Protein AF-A0A9D4MV02-F1 (afdb_monomer)

Nearest PDB structures (foldseek):
  8glv-assembly1_5V  TM=2.229E-01  e=8.440E+00  Chlamydomonas reinhardtii

Radius of gyration: 37.56 Å; Cα contacts (8 Å, |Δi|>4): 106; chains: 1; bounding box: 94×69×111 Å

Organism: Dreissena polymorpha (NCBI:txid45954)

Secondary structure (DSSP, 8-state):
-TTTTTPPPHHHHHHHHHHHHHHHHHTTSSS--GGGT-PEETTEEEEEPPPP-SSHHHHTSHHHHHHHHHTTS-HHHHT-SSHHHHHHHHHHHTTS--------------PPP--PPPPP-----SHHHHHHHHHHHHGGGEEEPPHHHHHHHHHHHHHHHHHHHHH--SS-HHHHHHHHHHHHHHHHHHHHH-EEESS-THHHHHHHHHHHHHHHHHHHHHHHHHHHHHHHHHHHHHHHHHHHHHHHHHHHHHHHHHHHHHT---------

Sequence (272 aa):
MIADIGWQPLQAKRQTSKVTMMYCIINNLIDILSDNYLGPARGSSIRYIIPYCKTDYLRHSFVPSATRLSNQLPNHLMTSPSLEAFEEGKTKVTKRKHPQTKPAENNISKSSSKVKKPRASKDTNATKESERSKRAKNQRGWKLLDKGLRMHLENMIDSSMKLVKSRSQLSEKDDVQRTLSDVSRQVKAKLGQLMVPKCNYGNFKELKTSVFDLQEVLERNQLQIKELGAAIRQEERKVSSLEELRDSTENVELSVEIPKNSLQLPRLQNQE

Structure (mmCIF, N/CA/C/O backbone):
data_AF-A0A9D4MV02-F1
#
_entry.id   AF-A0A9D4MV02-F1
#
loop_
_atom_site.group_PDB
_atom_site.id
_atom_site.type_symbol
_atom_site.label_atom_id
_atom_site.label_alt_id
_atom_site.label_comp_id
_atom_site.label_asym_id
_atom_site.label_entity_id
_atom_site.label_seq_id
_atom_site.pdbx_PDB_ins_code
_atom_site.Cartn_x
_atom_site.Cartn_y
_atom_site.Cartn_z
_atom_site.occupancy
_atom_site.B_iso_or_equiv
_atom_site.auth_seq_id
_atom_site.auth_comp_id
_atom_site.auth_asym_id
_atom_site.auth_atom_id
_atom_site.pdbx_PDB_model_num
ATOM 1 N N . MET A 1 1 ? -3.591 -35.785 -6.111 1.00 70.88 1 MET A N 1
ATOM 2 C CA . MET A 1 1 ? -4.122 -35.139 -4.890 1.00 70.88 1 MET A CA 1
ATOM 3 C C . MET A 1 1 ? -4.556 -33.685 -5.092 1.00 70.88 1 MET A C 1
ATOM 5 O O . MET A 1 1 ? -5.734 -33.427 -4.924 1.00 70.88 1 MET A O 1
ATOM 9 N N . ILE A 1 2 ? -3.700 -32.715 -5.468 1.00 78.75 2 ILE A N 1
ATOM 10 C CA . ILE A 1 2 ? -4.156 -31.302 -5.622 1.00 78.75 2 ILE A CA 1
ATOM 11 C C . ILE A 1 2 ? -5.148 -31.111 -6.789 1.00 78.75 2 ILE A C 1
ATOM 13 O O . ILE A 1 2 ? -6.061 -30.297 -6.696 1.00 78.75 2 ILE A O 1
ATOM 17 N N . ALA A 1 3 ? -4.996 -31.871 -7.877 1.00 80.25 3 ALA A N 1
ATOM 18 C CA . ALA A 1 3 ? -5.925 -31.814 -9.007 1.00 80.25 3 ALA A CA 1
ATOM 19 C C . ALA A 1 3 ? -7.316 -32.379 -8.659 1.00 80.25 3 ALA A C 1
ATOM 21 O O . ALA A 1 3 ? -8.318 -31.885 -9.166 1.00 80.25 3 ALA A O 1
ATOM 22 N N . ASP A 1 4 ? -7.372 -33.359 -7.754 1.00 90.19 4 ASP A N 1
ATOM 23 C CA . ASP A 1 4 ? -8.600 -34.090 -7.412 1.00 90.19 4 ASP A CA 1
ATOM 24 C C . ASP A 1 4 ? -9.553 -33.231 -6.565 1.00 90.19 4 ASP A C 1
ATOM 26 O O . ASP A 1 4 ? -10.767 -33.361 -6.659 1.00 90.19 4 ASP A O 1
ATOM 30 N N . ILE A 1 5 ? -9.003 -32.281 -5.800 1.00 93.75 5 ILE A N 1
ATOM 31 C CA . ILE A 1 5 ? -9.765 -31.281 -5.032 1.00 93.75 5 ILE A CA 1
ATOM 32 C C . ILE A 1 5 ? -10.171 -30.056 -5.873 1.00 93.75 5 ILE A C 1
ATOM 34 O O . ILE A 1 5 ? -10.666 -29.067 -5.336 1.00 93.75 5 ILE A O 1
ATOM 38 N N . GLY A 1 6 ? -9.912 -30.069 -7.187 1.00 89.25 6 GLY A N 1
ATOM 39 C CA . GLY A 1 6 ? -10.232 -28.959 -8.093 1.00 89.25 6 GLY A CA 1
ATOM 40 C C . GLY A 1 6 ? -9.414 -27.685 -7.847 1.00 89.25 6 GLY A C 1
ATOM 41 O O . GLY A 1 6 ? -9.717 -26.628 -8.403 1.00 89.25 6 GLY A O 1
ATOM 42 N N . TRP A 1 7 ? -8.371 -27.746 -7.016 1.00 89.88 7 TRP A N 1
ATOM 43 C CA . TRP A 1 7 ? -7.543 -26.583 -6.726 1.00 89.88 7 TRP A CA 1
ATOM 44 C C . TRP A 1 7 ? -6.523 -26.356 -7.830 1.00 89.88 7 TRP A C 1
ATOM 46 O O . TRP A 1 7 ? -5.774 -27.246 -8.232 1.00 89.88 7 TRP A O 1
ATOM 56 N N . GLN A 1 8 ? -6.433 -25.106 -8.279 1.00 90.56 8 GLN A N 1
ATOM 57 C CA . GLN A 1 8 ? -5.369 -24.711 -9.189 1.00 90.56 8 GLN A CA 1
ATOM 58 C C . GLN A 1 8 ? -4.000 -24.841 -8.504 1.00 90.56 8 GLN A C 1
ATOM 60 O O . GLN A 1 8 ? -3.854 -24.434 -7.343 1.00 90.56 8 GLN A O 1
ATOM 65 N N . PRO A 1 9 ? -2.970 -25.331 -9.219 1.00 92.06 9 PRO A N 1
ATOM 66 C CA . PRO A 1 9 ? -1.624 -25.406 -8.675 1.00 92.06 9 PRO A CA 1
ATOM 67 C C . PRO A 1 9 ? -1.117 -24.006 -8.308 1.00 92.06 9 PRO A C 1
ATOM 69 O O . PRO A 1 9 ? -1.405 -23.019 -8.990 1.00 92.06 9 PRO A O 1
ATOM 72 N N . LEU A 1 10 ? -0.309 -23.916 -7.247 1.00 92.38 10 LEU A N 1
ATOM 73 C CA . LEU A 1 10 ? 0.207 -22.645 -6.719 1.00 92.38 10 LEU A CA 1
ATOM 74 C C . LEU A 1 10 ? 0.903 -21.796 -7.794 1.00 92.38 10 LEU A C 1
ATOM 76 O O . LEU A 1 10 ? 0.788 -20.571 -7.801 1.00 92.38 10 LEU A O 1
ATOM 80 N N . GLN A 1 11 ? 1.599 -22.442 -8.730 1.00 91.94 11 GLN A N 1
ATOM 81 C CA . GLN A 1 11 ? 2.250 -21.767 -9.850 1.00 91.94 11 GLN A CA 1
ATOM 82 C C . GLN A 1 11 ? 1.247 -21.062 -10.776 1.00 91.94 11 GLN A C 1
ATOM 84 O O . GLN A 1 11 ? 1.486 -19.912 -11.143 1.00 91.94 11 GLN A O 1
ATOM 89 N N . ALA A 1 12 ? 0.114 -21.696 -11.091 1.00 92.25 12 ALA A N 1
ATOM 90 C CA . ALA A 1 12 ? -0.942 -21.092 -11.905 1.00 92.25 12 ALA A CA 1
ATOM 91 C C . ALA A 1 12 ? -1.613 -19.919 -11.174 1.00 92.25 12 ALA A C 1
ATOM 93 O O . ALA A 1 12 ? -1.820 -18.859 -11.768 1.00 92.25 12 ALA A O 1
ATOM 94 N N . LYS A 1 13 ? -1.858 -20.053 -9.862 1.00 94.38 13 LYS A N 1
ATOM 95 C CA . LYS A 1 13 ? -2.363 -18.946 -9.030 1.00 94.38 13 LYS A CA 1
ATOM 96 C C . LYS A 1 13 ? -1.411 -17.745 -9.055 1.00 94.38 13 LYS A C 1
ATOM 98 O O . LYS A 1 13 ? -1.838 -16.618 -9.292 1.00 94.38 13 LYS A O 1
ATOM 103 N N . ARG A 1 14 ? -0.102 -17.984 -8.894 1.00 95.50 14 ARG A N 1
ATOM 104 C CA . ARG A 1 14 ? 0.935 -16.936 -8.966 1.00 95.50 14 ARG A CA 1
ATOM 105 C C . ARG A 1 14 ? 0.998 -16.268 -10.341 1.00 95.50 14 ARG A C 1
ATOM 107 O O . ARG A 1 14 ? 1.146 -15.053 -10.408 1.00 95.50 14 ARG A O 1
ATOM 114 N N . GLN A 1 15 ? 0.896 -17.032 -11.429 1.00 95.75 15 GLN A N 1
ATOM 115 C CA . GLN A 1 15 ? 0.860 -16.476 -12.787 1.00 95.75 15 GLN A CA 1
ATOM 116 C C . GLN A 1 15 ? -0.382 -15.607 -13.004 1.00 95.75 15 GLN A C 1
ATOM 118 O O . GLN A 1 15 ? -0.253 -14.484 -13.482 1.00 95.75 15 GLN A O 1
ATOM 123 N N . THR A 1 16 ? -1.552 -16.089 -12.578 1.00 95.69 16 THR A N 1
ATOM 124 C CA . THR A 1 16 ? -2.819 -15.348 -12.664 1.00 95.69 16 THR A CA 1
ATOM 125 C C . THR A 1 16 ? -2.732 -14.033 -11.895 1.00 95.69 16 THR A C 1
ATOM 127 O O . THR A 1 16 ? -3.021 -12.985 -12.456 1.00 95.69 16 THR A O 1
ATOM 130 N N . SER A 1 17 ? -2.237 -14.065 -10.654 1.00 96.81 17 SER A N 1
ATOM 131 C CA . SER A 1 17 ? -2.047 -12.868 -9.827 1.00 96.81 17 SER A CA 1
ATOM 132 C C . SER A 1 17 ? -1.087 -11.856 -10.466 1.00 96.81 17 SER A C 1
ATOM 134 O O . SER A 1 17 ? -1.400 -10.669 -10.506 1.00 96.81 17 SER A O 1
ATOM 136 N N . LYS A 1 18 ? 0.040 -12.306 -11.045 1.00 97.44 18 LYS A N 1
ATOM 137 C CA . LYS A 1 18 ? 0.972 -11.419 -11.768 1.00 97.44 18 LYS A CA 1
ATOM 138 C C . LYS A 1 18 ? 0.303 -10.709 -12.940 1.00 97.44 18 LYS A C 1
ATOM 140 O O . LYS A 1 18 ? 0.533 -9.525 -13.149 1.00 97.44 18 LYS A O 1
ATOM 145 N N . VAL A 1 19 ? -0.498 -11.442 -13.703 1.00 97.12 19 VAL A N 1
ATOM 146 C CA . VAL A 1 19 ? -1.187 -10.933 -14.889 1.00 97.12 19 VAL A CA 1
ATOM 147 C C . VAL A 1 19 ? -2.321 -9.978 -14.509 1.00 97.12 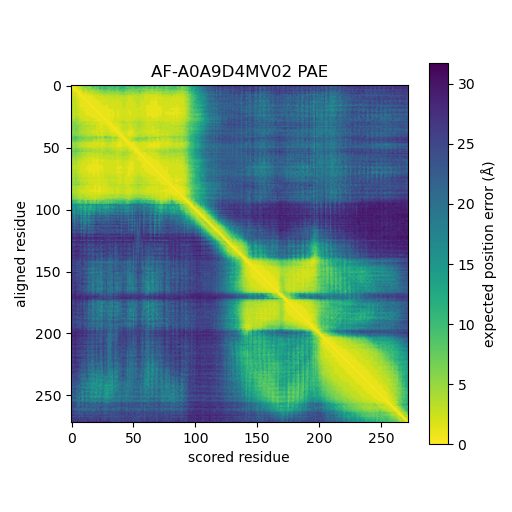19 VAL A C 1
ATOM 149 O O . VAL A 1 19 ? -2.425 -8.915 -15.109 1.00 97.12 19 VAL A O 1
ATOM 152 N N . THR A 1 20 ? -3.103 -10.295 -13.471 1.00 97.81 20 THR A N 1
ATOM 153 C CA . THR A 1 20 ? -4.100 -9.371 -12.901 1.00 97.81 20 THR A CA 1
ATOM 154 C C . THR A 1 20 ? -3.445 -8.080 -12.421 1.00 97.81 20 THR A C 1
ATOM 156 O O . THR A 1 20 ? -3.879 -6.999 -12.793 1.00 97.81 20 THR A O 1
ATOM 159 N N . MET A 1 21 ? -2.359 -8.179 -11.653 1.00 98.06 21 MET A N 1
ATOM 160 C CA . MET A 1 21 ? -1.639 -7.006 -11.154 1.00 98.06 21 MET A CA 1
ATOM 161 C C . MET A 1 21 ? -1.087 -6.150 -12.304 1.00 98.06 21 MET A C 1
ATOM 163 O O . MET A 1 21 ? -1.198 -4.931 -12.277 1.00 98.06 21 MET A O 1
ATOM 167 N N . MET A 1 22 ? -0.539 -6.785 -13.345 1.00 97.69 22 MET A N 1
ATOM 168 C CA . MET A 1 22 ? -0.070 -6.093 -14.547 1.00 97.69 22 MET A CA 1
ATOM 169 C C . MET A 1 22 ? -1.204 -5.341 -15.256 1.00 97.69 22 MET A C 1
ATOM 171 O O . MET A 1 22 ? -1.014 -4.198 -15.656 1.00 97.69 22 MET A O 1
ATOM 175 N N . TYR A 1 23 ? -2.379 -5.963 -15.386 1.00 97.88 23 TYR A N 1
ATOM 176 C CA . TYR A 1 23 ? -3.566 -5.319 -15.947 1.00 97.88 23 TYR A CA 1
ATOM 177 C C . TYR A 1 23 ? -3.984 -4.091 -15.127 1.00 97.88 23 TYR A C 1
ATOM 179 O O . TYR A 1 23 ? -4.261 -3.040 -15.702 1.00 97.88 23 TYR A O 1
ATOM 187 N N . CYS A 1 24 ? -3.969 -4.194 -13.795 1.00 97.81 24 CYS A N 1
ATOM 188 C CA . CYS A 1 24 ? -4.281 -3.069 -12.919 1.00 97.81 24 CYS A CA 1
ATOM 189 C C . CYS A 1 24 ? -3.287 -1.909 -13.072 1.00 97.81 24 CYS A C 1
ATOM 191 O O . CYS A 1 24 ? -3.718 -0.763 -13.121 1.00 97.81 24 CYS A O 1
ATOM 193 N N . ILE A 1 25 ? -1.985 -2.197 -13.191 1.00 96.94 25 ILE A N 1
ATOM 194 C CA . ILE A 1 25 ? -0.947 -1.176 -13.418 1.00 96.94 25 ILE A CA 1
ATOM 195 C C . ILE A 1 25 ? -1.163 -0.470 -14.763 1.00 96.94 25 ILE A C 1
ATOM 197 O O . ILE A 1 25 ? -1.121 0.749 -14.828 1.00 96.94 25 ILE A O 1
ATOM 201 N N . ILE A 1 26 ? -1.422 -1.224 -15.835 1.00 96.50 26 ILE A N 1
ATOM 202 C CA . ILE A 1 26 ? -1.612 -0.666 -17.186 1.00 96.50 26 ILE A CA 1
ATOM 203 C C . ILE A 1 26 ? -2.839 0.251 -17.261 1.00 96.50 26 ILE A C 1
ATOM 205 O O . ILE A 1 26 ? -2.809 1.263 -17.954 1.00 96.50 26 ILE A O 1
ATOM 209 N N . ASN A 1 27 ? -3.915 -0.103 -16.555 1.00 96.38 27 ASN A N 1
ATOM 210 C CA . ASN A 1 27 ? -5.168 0.653 -16.555 1.00 96.38 27 ASN A CA 1
ATOM 211 C C . ASN A 1 27 ? -5.258 1.675 -15.408 1.00 96.38 27 ASN A C 1
ATOM 213 O O . ASN A 1 27 ? -6.350 2.157 -15.121 1.00 96.38 27 ASN A O 1
ATOM 217 N N . ASN A 1 28 ? -4.142 1.991 -14.735 1.00 96.06 28 ASN A N 1
ATOM 218 C CA . ASN A 1 28 ? -4.083 2.934 -13.610 1.00 96.06 28 ASN A CA 1
ATOM 219 C C . ASN A 1 28 ? -5.105 2.641 -12.489 1.00 96.06 28 ASN A C 1
ATOM 221 O O . ASN A 1 28 ? -5.607 3.549 -11.833 1.00 96.06 28 ASN A O 1
ATOM 225 N N . LEU A 1 29 ? -5.420 1.361 -12.256 1.00 95.75 29 LEU A N 1
ATOM 226 C CA . LEU A 1 29 ? -6.288 0.918 -11.153 1.00 95.75 29 LEU A CA 1
ATOM 227 C C . LEU A 1 29 ? -5.531 0.825 -9.818 1.00 95.75 29 LEU A C 1
ATOM 229 O O . LEU A 1 29 ? -6.133 0.596 -8.772 1.00 95.75 29 LEU A O 1
ATOM 233 N N . ILE A 1 30 ? -4.204 0.939 -9.864 1.00 95.81 30 ILE A N 1
ATOM 234 C CA . ILE A 1 30 ? -3.295 0.965 -8.718 1.00 95.81 30 ILE A CA 1
ATOM 235 C C . ILE A 1 30 ? -2.338 2.136 -8.933 1.00 95.81 30 ILE A C 1
ATOM 237 O O . ILE A 1 30 ? -1.941 2.396 -10.069 1.00 95.81 30 ILE A O 1
ATOM 241 N N . ASP A 1 31 ? -1.944 2.804 -7.848 1.00 96.69 31 ASP A N 1
ATOM 242 C CA . ASP A 1 31 ? -1.018 3.942 -7.850 1.00 96.69 31 ASP A CA 1
ATOM 243 C C . ASP A 1 31 ? 0.441 3.512 -8.107 1.00 96.69 31 ASP A C 1
ATOM 245 O O . ASP A 1 31 ? 1.318 3.546 -7.245 1.00 96.69 31 ASP A O 1
ATOM 249 N N . ILE A 1 32 ? 0.687 2.991 -9.308 1.00 95.00 32 ILE A N 1
ATOM 250 C CA . ILE A 1 32 ? 2.011 2.668 -9.833 1.00 95.00 32 ILE A CA 1
ATOM 251 C C . ILE A 1 32 ? 2.067 3.247 -11.242 1.00 95.00 32 ILE A C 1
ATOM 253 O O . ILE A 1 32 ? 1.396 2.755 -12.144 1.00 95.00 32 ILE A O 1
ATOM 257 N N . LEU A 1 33 ? 2.910 4.258 -11.441 1.00 94.62 33 LEU A N 1
ATOM 258 C CA . LEU A 1 33 ? 3.084 4.918 -12.735 1.00 94.62 33 LEU A CA 1
ATOM 259 C C . LEU A 1 33 ? 3.635 3.937 -13.783 1.00 94.62 33 LEU A C 1
ATOM 261 O O . LEU A 1 33 ? 4.831 3.629 -13.783 1.00 94.62 33 LEU A O 1
ATOM 265 N N . SER A 1 34 ? 2.776 3.455 -14.686 1.00 95.31 34 SER A N 1
ATOM 266 C CA . SER A 1 34 ? 3.135 2.485 -15.731 1.00 95.31 34 SER A CA 1
ATOM 267 C C . SER A 1 34 ? 4.280 2.969 -16.617 1.00 95.31 34 SER A C 1
ATOM 269 O O . SER A 1 34 ? 5.175 2.190 -16.950 1.00 95.31 34 SER A O 1
ATOM 271 N N . ASP A 1 35 ? 4.289 4.262 -16.937 1.00 93.88 35 ASP A N 1
ATOM 272 C CA . ASP A 1 35 ? 5.192 4.881 -17.913 1.00 93.88 35 ASP A CA 1
ATOM 273 C C . ASP A 1 35 ? 6.666 4.814 -17.493 1.00 93.88 35 ASP A C 1
ATOM 275 O O . ASP A 1 35 ? 7.563 4.776 -18.335 1.00 93.88 35 ASP A O 1
ATOM 279 N N . ASN A 1 36 ? 6.929 4.723 -16.187 1.00 94.75 36 ASN A N 1
ATOM 280 C CA . ASN A 1 36 ? 8.287 4.621 -15.652 1.00 94.75 36 ASN A CA 1
ATOM 281 C C . ASN A 1 36 ? 8.894 3.221 -15.829 1.00 94.75 36 ASN A C 1
ATOM 283 O O . ASN A 1 36 ? 10.117 3.069 -15.819 1.00 94.75 36 ASN A O 1
ATOM 287 N N . TYR A 1 37 ? 8.056 2.189 -15.965 1.00 93.38 37 TYR A N 1
ATOM 288 C CA . TYR A 1 37 ? 8.487 0.788 -15.936 1.00 93.38 37 TYR A CA 1
ATOM 289 C C . TYR A 1 37 ? 8.202 0.037 -17.236 1.00 93.38 37 TYR A C 1
ATOM 291 O O . TYR A 1 37 ? 8.873 -0.957 -17.533 1.00 93.38 37 TYR A O 1
ATOM 299 N N . LEU A 1 38 ? 7.205 0.481 -18.000 1.00 96.25 38 LEU A N 1
ATOM 300 C CA . LEU A 1 38 ? 6.682 -0.212 -19.167 1.00 96.25 38 LEU A CA 1
ATOM 301 C C . LEU A 1 38 ? 6.869 0.645 -20.418 1.00 96.25 38 LEU A C 1
ATOM 303 O O . LEU A 1 38 ? 6.230 1.674 -20.590 1.00 96.25 38 LEU A O 1
ATOM 307 N N . GLY A 1 39 ? 7.728 0.182 -21.327 1.00 95.88 39 GLY A N 1
ATOM 308 C CA . GLY A 1 39 ? 7.862 0.766 -22.662 1.00 95.88 39 GLY A CA 1
ATOM 309 C C . GLY A 1 39 ? 7.046 -0.026 -23.687 1.00 95.88 39 GLY A C 1
ATOM 310 O O . GLY A 1 39 ? 7.128 -1.261 -23.671 1.00 95.88 39 GLY A O 1
ATOM 311 N N . PRO A 1 40 ? 6.291 0.618 -24.596 1.00 96.75 40 PRO A N 1
ATOM 312 C CA . PRO A 1 40 ? 5.581 -0.086 -25.659 1.00 96.75 40 PRO A CA 1
ATOM 313 C C . PRO A 1 40 ? 6.569 -0.781 -26.602 1.00 96.75 40 PRO A C 1
ATOM 315 O O . PRO A 1 40 ? 7.632 -0.254 -26.940 1.00 96.75 40 PRO A O 1
ATOM 318 N N . ALA A 1 41 ? 6.230 -1.994 -27.030 1.00 96.06 41 ALA A N 1
ATOM 319 C CA . ALA A 1 41 ? 6.990 -2.719 -28.035 1.00 96.06 41 ALA A CA 1
ATOM 320 C C . ALA A 1 41 ? 6.842 -2.035 -29.401 1.00 96.06 41 ALA A C 1
ATOM 322 O O . ALA A 1 41 ? 5.794 -1.483 -29.737 1.00 96.06 41 ALA A O 1
ATOM 323 N N . ARG A 1 42 ? 7.894 -2.096 -30.225 1.00 94.25 42 ARG A N 1
ATOM 324 C CA . ARG A 1 42 ? 7.859 -1.511 -31.572 1.00 94.25 42 ARG A CA 1
ATOM 325 C C . ARG A 1 42 ? 6.697 -2.108 -32.375 1.00 94.25 42 ARG A C 1
ATOM 327 O O . ARG A 1 42 ? 6.619 -3.324 -32.525 1.00 94.25 42 ARG A O 1
ATOM 334 N N . GLY A 1 43 ? 5.817 -1.242 -32.879 1.00 92.00 43 GLY A N 1
ATOM 335 C CA . GLY A 1 43 ? 4.687 -1.623 -33.731 1.00 92.00 43 GLY A CA 1
ATOM 336 C C . GLY A 1 43 ? 3.465 -2.198 -33.004 1.00 92.00 43 GLY A C 1
ATOM 337 O O . GLY A 1 43 ? 2.564 -2.692 -33.671 1.00 92.00 43 GLY A O 1
ATOM 338 N N . SER A 1 44 ? 3.404 -2.158 -31.667 1.00 93.06 44 SER A N 1
ATOM 339 C CA . SER A 1 44 ? 2.232 -2.628 -30.917 1.00 93.06 44 SER A CA 1
ATOM 340 C C . SER A 1 44 ? 1.987 -1.771 -29.680 1.00 93.06 44 SER A C 1
ATOM 342 O O . SER A 1 44 ? 2.794 -1.780 -28.756 1.00 93.06 44 SER A O 1
ATOM 344 N N . SER A 1 45 ? 0.831 -1.110 -29.613 1.00 92.44 45 SER A N 1
ATOM 345 C CA . SER A 1 45 ? 0.396 -0.349 -28.431 1.00 92.44 45 SER A CA 1
ATOM 346 C C . SER A 1 45 ? 0.036 -1.239 -27.235 1.00 92.44 45 SER A C 1
ATOM 348 O O . SER A 1 45 ? 0.061 -0.782 -26.101 1.00 92.44 45 SER A O 1
ATOM 350 N N . ILE A 1 46 ? -0.271 -2.517 -27.481 1.00 94.06 46 ILE A N 1
ATOM 351 C CA . ILE A 1 46 ? -0.783 -3.455 -26.464 1.00 94.06 46 ILE A CA 1
ATOM 352 C C . ILE A 1 46 ? 0.341 -4.290 -25.828 1.00 94.06 46 ILE A C 1
ATOM 354 O O . ILE A 1 46 ? 0.179 -4.872 -24.759 1.00 94.06 46 ILE A O 1
ATOM 358 N N . ARG A 1 47 ? 1.498 -4.383 -26.494 1.00 96.38 47 ARG A N 1
ATOM 359 C CA . ARG A 1 47 ? 2.607 -5.244 -26.061 1.00 96.38 47 ARG A CA 1
ATOM 360 C C . ARG A 1 47 ? 3.718 -4.378 -25.518 1.00 96.38 47 ARG A C 1
ATOM 362 O O . ARG A 1 47 ? 3.989 -3.320 -26.072 1.00 96.38 47 ARG A O 1
ATOM 369 N N . TYR A 1 48 ? 4.415 -4.870 -24.504 1.00 97.56 48 TYR A N 1
ATOM 370 C CA . TYR A 1 48 ? 5.488 -4.123 -23.856 1.00 97.56 48 TYR A CA 1
ATOM 371 C C . TYR A 1 48 ? 6.848 -4.764 -24.102 1.00 97.56 48 TYR A C 1
ATOM 373 O O . TYR A 1 48 ? 6.973 -5.985 -24.256 1.00 97.56 48 TYR A O 1
ATOM 381 N N . ILE A 1 49 ? 7.887 -3.935 -24.119 1.00 97.62 49 ILE A N 1
ATOM 382 C CA . ILE A 1 49 ? 9.275 -4.380 -24.173 1.00 97.62 49 ILE A CA 1
ATOM 383 C C . ILE A 1 49 ? 9.568 -5.156 -22.892 1.00 97.62 49 ILE A C 1
ATOM 385 O O . ILE A 1 49 ? 9.344 -4.675 -21.785 1.00 97.62 49 ILE A O 1
ATOM 389 N N . ILE A 1 50 ? 10.091 -6.370 -23.041 1.00 97.25 50 ILE A N 1
ATOM 390 C CA . ILE A 1 50 ? 10.574 -7.151 -21.905 1.00 97.25 50 ILE A CA 1
ATOM 391 C C . ILE A 1 50 ? 11.971 -6.623 -21.560 1.00 97.25 50 ILE A C 1
ATOM 393 O O . ILE A 1 50 ? 12.866 -6.747 -22.403 1.00 97.25 50 ILE A O 1
ATOM 397 N N . PRO A 1 51 ? 12.197 -6.073 -20.352 1.00 94.62 51 PRO A N 1
ATOM 398 C CA . PRO A 1 51 ? 13.516 -5.599 -19.962 1.00 94.62 51 PRO A CA 1
ATOM 399 C C . PRO A 1 51 ? 14.546 -6.725 -20.069 1.00 94.62 51 PRO A C 1
ATOM 401 O O . PRO A 1 51 ? 14.317 -7.851 -19.612 1.00 94.62 51 PRO A O 1
ATOM 404 N N . TYR A 1 52 ? 15.689 -6.426 -20.681 1.00 95.38 52 TYR A N 1
ATOM 405 C CA . TYR A 1 52 ? 16.799 -7.366 -20.717 1.00 95.38 52 TYR A CA 1
ATOM 406 C C . TYR A 1 52 ? 17.444 -7.441 -19.331 1.00 95.38 52 TYR A C 1
ATOM 408 O O . TYR A 1 52 ? 17.882 -6.437 -18.773 1.00 95.38 52 TYR A O 1
ATOM 416 N N . CYS A 1 53 ? 17.519 -8.647 -18.773 1.00 93.50 53 CYS A N 1
ATOM 417 C CA . CYS A 1 53 ? 18.118 -8.896 -17.468 1.00 93.50 53 CYS A CA 1
ATOM 418 C C . CYS A 1 53 ? 19.159 -10.009 -17.597 1.00 93.50 53 CYS A C 1
ATOM 420 O O . CYS A 1 53 ? 18.819 -11.108 -18.033 1.00 93.50 53 CYS A O 1
ATOM 422 N N . LYS A 1 54 ? 20.410 -9.738 -17.200 1.00 94.44 54 LYS A N 1
ATOM 423 C CA . LYS A 1 54 ? 21.485 -10.750 -17.181 1.00 94.44 54 LYS A CA 1
ATOM 424 C C . LYS A 1 54 ? 21.405 -11.680 -15.971 1.00 94.44 54 LYS A C 1
ATOM 426 O O . LYS A 1 54 ? 21.867 -12.809 -16.045 1.00 94.44 54 LYS A O 1
ATOM 431 N N . THR A 1 55 ? 20.868 -11.194 -14.856 1.00 96.25 55 THR A N 1
ATOM 432 C CA . THR A 1 55 ? 20.805 -11.937 -13.597 1.00 96.25 55 THR A CA 1
ATOM 433 C C . THR A 1 55 ? 19.460 -12.636 -13.440 1.00 96.25 55 THR A C 1
ATOM 435 O O . THR A 1 55 ? 18.404 -12.047 -13.689 1.00 96.25 55 THR A O 1
ATOM 438 N N . ASP A 1 56 ? 19.490 -13.889 -12.982 1.00 94.75 56 ASP A N 1
ATOM 439 C CA . ASP A 1 56 ? 18.281 -14.708 -12.855 1.00 94.75 56 ASP A CA 1
ATOM 440 C C . ASP A 1 56 ? 17.265 -14.103 -11.883 1.00 94.75 56 ASP A C 1
ATOM 442 O O . ASP A 1 56 ? 16.070 -14.073 -12.174 1.00 94.75 56 ASP A O 1
ATOM 446 N N . TYR A 1 57 ? 17.717 -13.519 -10.770 1.00 94.50 57 TYR A N 1
ATOM 447 C CA . TYR A 1 57 ? 16.799 -12.889 -9.818 1.00 94.50 57 TYR A CA 1
ATOM 448 C C . TYR A 1 57 ? 16.020 -11.716 -10.444 1.00 94.50 57 TYR A C 1
ATOM 450 O O . TYR A 1 57 ? 14.824 -11.581 -10.199 1.00 94.50 57 TYR A O 1
ATOM 458 N N . LEU A 1 58 ? 16.649 -10.909 -11.313 1.00 93.31 58 LEU A N 1
ATOM 459 C CA . LEU A 1 58 ? 15.954 -9.845 -12.048 1.00 93.31 58 LEU A CA 1
ATOM 460 C C . LEU A 1 58 ? 15.029 -10.429 -13.114 1.00 93.31 58 LEU A C 1
ATOM 462 O O . LEU A 1 58 ? 13.907 -9.956 -13.281 1.00 93.31 58 LEU A O 1
ATOM 466 N N . ARG A 1 59 ? 15.446 -11.502 -13.792 1.00 93.50 59 ARG A N 1
ATOM 467 C CA . ARG A 1 59 ? 14.616 -12.203 -14.781 1.00 93.50 59 ARG A CA 1
ATOM 468 C C . ARG A 1 59 ? 13.315 -12.743 -14.179 1.00 93.50 59 ARG A C 1
ATOM 470 O O . ARG A 1 59 ? 12.307 -12.795 -14.892 1.00 93.50 59 ARG A O 1
ATOM 477 N N . HIS A 1 60 ? 13.360 -13.150 -12.910 1.00 93.88 60 HIS A N 1
ATOM 478 C CA . HIS A 1 60 ? 12.230 -13.671 -12.138 1.00 93.88 60 HIS A CA 1
ATOM 479 C C . HIS A 1 60 ? 11.533 -12.623 -11.260 1.00 93.88 60 HIS A C 1
ATOM 481 O O . HIS A 1 60 ? 10.519 -12.944 -10.633 1.00 93.88 60 HIS A O 1
ATOM 487 N N . SER A 1 61 ? 12.026 -11.380 -11.253 1.00 96.06 61 SER A N 1
ATOM 488 C CA . SER A 1 61 ? 11.344 -10.255 -10.614 1.00 96.06 61 SER A CA 1
ATOM 489 C C . SER A 1 61 ? 9.986 -9.992 -11.271 1.00 96.06 61 SER A C 1
ATOM 491 O O . SER A 1 61 ? 9.676 -10.512 -12.351 1.00 96.06 61 SER A O 1
ATOM 493 N N . PHE A 1 62 ? 9.147 -9.216 -10.587 1.00 96.75 62 PHE A N 1
ATOM 494 C CA . PHE A 1 62 ? 7.762 -9.004 -10.988 1.00 96.75 62 PHE A CA 1
ATOM 495 C C . PHE A 1 62 ? 7.646 -8.487 -12.429 1.00 96.75 62 PHE A C 1
ATOM 497 O O . PHE A 1 62 ? 7.018 -9.163 -13.237 1.00 96.75 62 PHE A O 1
ATOM 504 N N . VAL A 1 63 ? 8.310 -7.375 -12.774 1.00 96.31 63 VAL A N 1
ATOM 505 C CA . VAL A 1 63 ? 8.110 -6.686 -14.063 1.00 96.31 63 VAL A CA 1
ATOM 506 C C . VAL A 1 63 ? 8.463 -7.575 -15.266 1.00 96.31 63 VAL A C 1
ATOM 508 O O . VAL A 1 63 ? 7.563 -7.886 -16.041 1.00 96.31 63 VAL A O 1
ATOM 511 N N . PRO A 1 64 ? 9.689 -8.115 -15.435 1.00 96.94 64 PRO A N 1
ATOM 512 C CA . PRO A 1 64 ? 10.012 -8.905 -16.628 1.00 96.94 64 PRO A CA 1
ATOM 513 C C . PRO A 1 64 ? 9.211 -10.208 -16.711 1.00 96.94 64 PRO A C 1
ATOM 515 O O . PRO A 1 64 ? 8.902 -10.687 -17.804 1.00 96.94 64 PRO A O 1
ATOM 518 N N . SER A 1 65 ? 8.872 -10.804 -15.563 1.00 97.19 65 SER A N 1
ATOM 519 C CA . SER A 1 65 ? 8.045 -12.007 -15.514 1.00 97.19 65 SER A CA 1
ATOM 520 C C . SER A 1 65 ? 6.588 -11.719 -15.878 1.00 97.19 65 SER A C 1
ATOM 522 O O . SER A 1 65 ? 6.000 -12.518 -16.602 1.00 97.19 65 SER A O 1
ATOM 524 N N . ALA A 1 66 ? 6.003 -10.638 -15.365 1.00 97.44 66 ALA A N 1
ATOM 525 C CA . ALA A 1 66 ? 4.615 -10.260 -15.606 1.00 97.44 66 ALA A CA 1
ATOM 526 C C . ALA A 1 66 ? 4.425 -9.755 -17.040 1.00 97.44 66 ALA A C 1
ATOM 528 O O . ALA A 1 66 ? 3.500 -10.203 -17.710 1.00 97.44 66 ALA A O 1
ATOM 529 N N . THR A 1 67 ? 5.358 -8.951 -17.563 1.00 97.44 67 THR A N 1
ATOM 530 C CA . THR A 1 67 ? 5.346 -8.496 -18.960 1.00 97.44 67 THR A CA 1
ATOM 531 C C . THR A 1 67 ? 5.360 -9.662 -19.947 1.00 97.44 67 THR A C 1
ATOM 533 O O . THR A 1 67 ? 4.620 -9.650 -20.926 1.00 97.44 67 THR A O 1
ATOM 536 N N . ARG A 1 68 ? 6.151 -10.715 -19.686 1.00 97.31 68 ARG A N 1
ATOM 537 C CA . ARG A 1 68 ? 6.152 -11.930 -20.525 1.00 97.31 68 ARG A CA 1
ATOM 538 C C . ARG A 1 68 ? 4.798 -12.628 -20.543 1.00 97.31 68 ARG A C 1
ATOM 540 O O . ARG A 1 68 ? 4.357 -13.028 -21.612 1.00 97.31 68 ARG A O 1
ATOM 547 N N . LEU A 1 69 ? 4.173 -12.788 -19.376 1.00 96.62 69 LEU A N 1
ATOM 548 C CA . LEU A 1 69 ? 2.863 -13.432 -19.264 1.00 96.62 69 LEU A CA 1
ATOM 549 C C . LEU A 1 69 ? 1.769 -12.576 -19.919 1.00 96.62 69 LEU A C 1
ATOM 551 O O . LEU A 1 69 ? 0.933 -13.103 -20.641 1.00 96.62 69 LEU A O 1
ATOM 555 N N . SER A 1 70 ? 1.817 -11.259 -19.722 1.00 96.75 70 SER A N 1
ATOM 556 C CA . SER A 1 70 ? 0.889 -10.297 -20.322 1.00 96.75 70 SER A CA 1
ATOM 557 C C . SER A 1 70 ? 0.976 -10.290 -21.854 1.00 96.75 70 SER A C 1
ATOM 559 O O . SER A 1 70 ? -0.035 -10.437 -22.532 1.00 96.75 70 SER A O 1
ATOM 561 N N . ASN A 1 71 ? 2.187 -10.279 -22.421 1.00 97.25 71 ASN A N 1
ATOM 562 C CA . ASN A 1 71 ? 2.390 -10.340 -23.874 1.00 97.25 71 ASN A CA 1
ATOM 563 C C . ASN A 1 71 ? 1.922 -11.662 -24.523 1.00 97.25 71 ASN A C 1
ATOM 565 O O . ASN A 1 71 ? 1.819 -11.727 -25.748 1.00 97.25 71 ASN A O 1
ATOM 569 N N . GLN A 1 72 ? 1.691 -12.721 -23.736 1.00 95.88 72 GLN A N 1
ATOM 570 C CA . GLN A 1 72 ? 1.127 -13.992 -24.213 1.00 95.88 72 GLN A CA 1
ATOM 571 C C . GLN A 1 72 ? -0.406 -13.981 -24.254 1.00 95.88 72 GLN A C 1
ATOM 573 O O . GLN A 1 72 ? -0.999 -14.880 -24.852 1.00 95.88 72 GLN A O 1
ATOM 578 N N . LEU A 1 73 ? -1.055 -12.996 -23.627 1.00 95.50 73 LEU A N 1
ATOM 579 C CA . LEU A 1 73 ? -2.505 -12.898 -23.640 1.00 95.50 73 LEU A CA 1
ATOM 580 C C . LEU A 1 73 ? -3.033 -12.426 -25.003 1.00 95.50 73 LEU A C 1
ATOM 582 O O . LEU A 1 73 ? -2.381 -11.643 -25.699 1.00 95.50 73 LEU A O 1
ATOM 586 N N . PRO A 1 74 ? -4.246 -12.859 -25.385 1.00 95.88 74 PRO A N 1
ATOM 587 C CA . PRO A 1 74 ? -4.962 -12.278 -26.509 1.00 95.88 74 PRO A CA 1
ATOM 588 C C . PRO A 1 74 ? -5.179 -10.772 -26.334 1.00 95.88 74 PRO A C 1
ATOM 590 O O . PRO A 1 74 ? -5.570 -10.316 -25.260 1.00 95.88 74 PRO A O 1
ATOM 593 N N . ASN A 1 75 ? -5.016 -10.016 -27.422 1.00 95.12 75 ASN A N 1
ATOM 594 C CA . ASN A 1 75 ? -5.155 -8.557 -27.413 1.00 95.12 75 ASN A CA 1
ATOM 595 C C . ASN A 1 75 ? -6.504 -8.090 -26.836 1.00 95.12 75 ASN A C 1
ATOM 597 O O . ASN A 1 75 ? -6.523 -7.144 -26.062 1.00 95.12 75 ASN A O 1
ATOM 601 N N . HIS A 1 76 ? -7.605 -8.789 -27.142 1.00 95.81 76 HIS A N 1
ATOM 602 C CA . HIS A 1 76 ? -8.943 -8.432 -26.650 1.00 95.81 76 HIS A CA 1
ATOM 603 C C . HIS A 1 76 ? -9.095 -8.540 -25.125 1.00 95.81 76 HIS A C 1
ATOM 605 O O . HIS A 1 76 ? -9.953 -7.871 -24.561 1.00 95.81 76 HIS A O 1
ATOM 611 N N . LEU A 1 77 ? -8.286 -9.374 -24.456 1.00 96.75 77 LEU A N 1
ATOM 612 C CA . LEU A 1 77 ? -8.269 -9.428 -22.993 1.00 96.75 77 LEU A CA 1
ATOM 613 C C . LEU A 1 77 ? -7.488 -8.254 -22.419 1.00 96.75 77 LEU A C 1
ATOM 615 O O . LEU A 1 77 ? -7.920 -7.651 -21.453 1.00 96.75 77 LEU A O 1
ATOM 619 N N . MET A 1 78 ? -6.356 -7.896 -23.023 1.00 95.62 78 MET A N 1
ATOM 620 C CA . MET A 1 78 ? -5.549 -6.768 -22.546 1.00 95.62 78 MET A CA 1
ATOM 621 C C . MET A 1 78 ? -6.260 -5.419 -22.685 1.00 95.62 78 MET A C 1
ATOM 623 O O . MET A 1 78 ? -5.975 -4.508 -21.917 1.00 95.62 78 MET A O 1
ATOM 627 N N . THR A 1 79 ? -7.184 -5.305 -23.639 1.00 95.81 79 THR A N 1
ATOM 628 C CA . THR A 1 79 ? -8.000 -4.108 -23.880 1.00 95.81 79 THR A CA 1
ATOM 629 C C . THR A 1 79 ? -9.391 -4.189 -23.247 1.00 95.81 79 THR A C 1
ATOM 631 O O . THR A 1 79 ? -10.291 -3.471 -23.680 1.00 95.81 79 THR A O 1
ATOM 634 N N . SER A 1 80 ? -9.629 -5.097 -22.294 1.00 97.06 80 SER A N 1
ATOM 635 C CA . SER A 1 80 ? -10.924 -5.146 -21.610 1.00 97.06 80 SER A CA 1
ATOM 636 C C . SER A 1 80 ? -11.173 -3.843 -20.835 1.00 97.06 80 SER A C 1
ATOM 638 O O . SER A 1 80 ? -10.225 -3.280 -20.297 1.00 97.06 80 SER A O 1
ATOM 640 N N . PRO A 1 81 ? -12.423 -3.356 -20.746 1.00 96.38 81 PRO A N 1
ATOM 641 C CA . PRO A 1 81 ? -12.726 -2.095 -20.065 1.00 96.38 81 PRO A CA 1
ATOM 642 C C . PRO A 1 81 ? -12.785 -2.227 -18.537 1.00 96.38 81 PRO A C 1
ATOM 644 O O . PRO A 1 81 ? -12.631 -1.240 -17.826 1.00 96.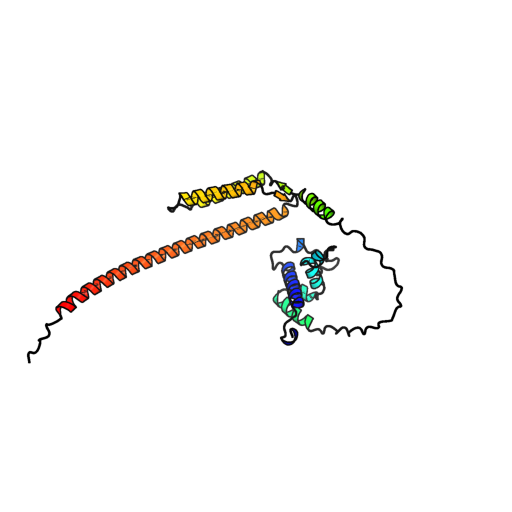38 81 PRO A O 1
ATOM 647 N N . SER A 1 82 ? -13.029 -3.432 -18.013 1.00 97.44 82 SER A N 1
ATOM 648 C CA . SER A 1 82 ? -13.194 -3.682 -16.581 1.00 97.44 82 SER A CA 1
ATOM 649 C C . SER A 1 82 ? -12.371 -4.879 -16.117 1.00 97.44 82 SER A C 1
ATOM 651 O O . SER A 1 82 ? -12.087 -5.805 -16.882 1.00 97.44 82 SER A O 1
ATOM 653 N N . LEU A 1 83 ? -11.997 -4.861 -14.835 1.00 97.25 83 LEU A N 1
ATOM 654 C CA . LEU A 1 83 ? -11.287 -5.972 -14.206 1.00 97.25 83 LEU A CA 1
ATOM 655 C C . LEU A 1 83 ? -12.122 -7.259 -14.244 1.00 97.25 83 LEU A C 1
ATOM 657 O O . LEU A 1 83 ? -11.585 -8.330 -14.497 1.00 97.25 83 LEU A O 1
ATOM 661 N N . GLU A 1 84 ? -13.435 -7.154 -14.061 1.00 97.31 84 GLU A N 1
ATOM 662 C CA . GLU A 1 84 ? -14.350 -8.297 -14.099 1.00 97.31 84 GLU A CA 1
ATOM 663 C C . GLU A 1 84 ? -14.382 -8.967 -15.482 1.00 97.31 84 GLU A C 1
ATOM 665 O O . GLU A 1 84 ? -14.220 -10.184 -15.584 1.00 97.31 84 GLU A O 1
ATOM 670 N N . ALA A 1 85 ? -14.465 -8.178 -16.561 1.00 96.94 85 ALA A N 1
ATOM 671 C CA . ALA A 1 85 ? -14.412 -8.697 -17.929 1.00 96.94 85 ALA A CA 1
ATOM 672 C C . ALA A 1 85 ? -13.062 -9.374 -18.233 1.00 96.94 85 ALA A C 1
ATOM 674 O O . ALA A 1 85 ? -13.007 -10.412 -18.902 1.00 96.94 85 ALA A O 1
ATOM 675 N N . PHE A 1 86 ? -11.968 -8.819 -17.700 1.00 97.31 86 PHE A N 1
ATOM 676 C CA . PHE A 1 86 ? -10.648 -9.441 -17.767 1.00 97.31 86 PHE A CA 1
ATOM 677 C C . PHE A 1 86 ? -10.623 -10.802 -17.057 1.00 97.31 86 PHE A C 1
ATOM 679 O O . PHE A 1 86 ? -10.084 -11.784 -17.580 1.00 97.31 86 PHE A O 1
ATOM 686 N N . GLU A 1 87 ? -11.210 -10.879 -15.862 1.00 95.88 87 GLU A N 1
ATOM 687 C CA . GLU A 1 87 ? -11.271 -12.095 -15.051 1.00 95.88 87 GLU A CA 1
ATOM 688 C C . GLU A 1 87 ? -12.074 -13.198 -15.725 1.00 95.88 87 GLU A C 1
ATOM 690 O O . GLU A 1 87 ? -11.579 -14.323 -15.864 1.00 95.88 87 GLU A O 1
ATOM 695 N N . GLU A 1 88 ? -13.253 -12.860 -16.238 1.00 95.62 88 GLU A N 1
ATOM 696 C CA . GLU A 1 88 ? -14.095 -13.789 -16.977 1.00 95.62 88 GLU A CA 1
ATOM 697 C C . GLU A 1 88 ? -13.367 -14.317 -18.224 1.00 95.62 88 GLU A C 1
ATOM 699 O O . GLU A 1 88 ? -13.333 -15.525 -18.484 1.00 95.62 88 GLU A O 1
ATOM 704 N N . GLY A 1 89 ? -12.692 -13.433 -18.963 1.00 93.56 89 GLY A N 1
ATOM 705 C CA . GLY A 1 89 ? -11.930 -13.785 -20.156 1.00 93.56 89 GLY A CA 1
ATOM 706 C C . GLY A 1 89 ? -10.757 -14.738 -19.894 1.00 93.56 89 GLY A C 1
ATOM 707 O O . GLY A 1 89 ? -10.550 -15.688 -20.661 1.00 93.56 89 GLY A O 1
ATOM 708 N N . LYS A 1 90 ? -10.035 -14.573 -18.775 1.00 90.81 90 LYS A N 1
ATOM 709 C CA . LYS A 1 90 ? -8.949 -15.490 -18.365 1.00 90.81 90 LYS A CA 1
ATOM 710 C C . LYS A 1 90 ? -9.445 -16.929 -18.198 1.00 90.81 90 LYS A C 1
ATOM 712 O O . LYS A 1 90 ? -8.754 -17.866 -18.604 1.00 90.81 90 LYS A O 1
ATOM 717 N N . THR A 1 91 ? -10.642 -17.121 -17.637 1.00 88.06 91 THR A N 1
ATOM 718 C CA . THR A 1 91 ? -11.207 -18.467 -17.412 1.00 88.06 91 THR A CA 1
ATOM 719 C C . THR A 1 91 ? -11.599 -19.183 -18.708 1.00 88.06 91 THR A C 1
ATOM 721 O O . THR A 1 91 ? -11.604 -20.414 -18.760 1.00 88.06 91 THR A O 1
ATOM 724 N N . LYS A 1 92 ? -11.897 -18.434 -19.778 1.00 85.62 92 LYS A N 1
ATOM 725 C CA . LYS A 1 92 ? -12.262 -18.989 -21.091 1.00 85.62 92 LYS A CA 1
ATOM 726 C C . LYS A 1 92 ? -11.033 -19.466 -21.868 1.00 85.62 92 LYS A C 1
ATOM 728 O O . LYS A 1 92 ? -11.093 -20.502 -22.531 1.00 85.62 92 LYS A O 1
ATOM 733 N N . VAL A 1 93 ? -9.904 -18.760 -21.756 1.00 79.69 93 VAL A N 1
ATOM 734 C CA . VAL A 1 93 ? -8.655 -19.116 -22.456 1.00 79.69 93 VAL A CA 1
ATOM 735 C C . VAL A 1 93 ? -8.063 -20.424 -21.933 1.00 79.69 93 VAL A C 1
ATOM 737 O O . VAL A 1 93 ? -7.609 -21.245 -22.726 1.00 79.69 93 VAL A O 1
ATOM 740 N N . THR A 1 94 ? -8.129 -20.677 -20.625 1.00 67.12 94 THR A N 1
ATOM 741 C CA . THR A 1 94 ? -7.590 -21.908 -20.018 1.00 67.12 94 THR A CA 1
ATOM 742 C C . THR A 1 94 ? -8.371 -23.172 -20.388 1.00 67.12 94 THR A C 1
ATOM 744 O O . THR A 1 94 ? -7.814 -24.266 -20.328 1.00 67.12 94 THR A O 1
ATOM 747 N N . LYS A 1 95 ? -9.632 -23.051 -20.831 1.00 62.72 95 LYS A N 1
ATOM 748 C CA . LYS A 1 95 ? -10.452 -24.187 -21.296 1.00 62.72 95 LYS A CA 1
ATOM 749 C C . LYS A 1 95 ? -10.139 -24.628 -22.725 1.00 62.72 95 LYS A C 1
ATOM 751 O O . LYS A 1 95 ? -10.540 -25.725 -23.121 1.00 62.72 95 LYS A O 1
ATOM 756 N N . ARG A 1 96 ? -9.420 -23.819 -23.512 1.00 56.38 96 ARG A N 1
ATOM 757 C CA . ARG A 1 96 ? -8.922 -24.260 -24.819 1.00 56.38 96 ARG A CA 1
ATOM 758 C C . ARG A 1 96 ? -7.810 -25.262 -24.560 1.00 56.38 96 ARG A C 1
ATOM 760 O O . ARG A 1 96 ? -6.686 -24.856 -24.291 1.00 56.38 96 ARG A O 1
ATOM 767 N N . LYS A 1 97 ? -8.192 -26.551 -24.569 1.00 50.06 97 LYS A N 1
ATOM 768 C CA . LYS A 1 97 ? -7.347 -27.747 -24.451 1.00 50.06 97 LYS A CA 1
ATOM 769 C C . LYS A 1 97 ? -5.908 -27.383 -24.775 1.00 50.06 97 LYS A C 1
ATOM 771 O O . LYS A 1 97 ? -5.585 -27.189 -25.946 1.00 50.06 97 LYS A O 1
ATOM 776 N N . HIS A 1 98 ? -5.075 -27.265 -23.739 1.00 47.84 98 HIS A N 1
ATOM 777 C CA . HIS A 1 98 ? -3.634 -27.298 -23.921 1.00 47.84 98 HIS A CA 1
ATOM 778 C C . HIS A 1 98 ? -3.414 -28.522 -24.813 1.00 47.84 98 HIS A C 1
ATOM 780 O O . HIS A 1 98 ? -3.828 -29.608 -24.389 1.00 47.84 98 HIS A O 1
ATOM 786 N N . PRO A 1 99 ? -2.940 -28.380 -26.069 1.00 52.50 99 PRO A N 1
ATOM 787 C CA . PRO A 1 99 ? -2.643 -29.548 -26.873 1.00 52.50 99 PRO A CA 1
ATOM 788 C C . PRO A 1 99 ? -1.683 -30.328 -26.000 1.00 52.50 99 PRO A C 1
ATOM 790 O O . PRO A 1 99 ? -0.628 -29.799 -25.643 1.00 52.50 99 PRO A O 1
ATOM 793 N N . GLN A 1 100 ? -2.129 -31.489 -25.513 1.00 49.34 100 GLN A N 1
ATOM 794 C CA . GLN A 1 100 ? -1.272 -32.373 -24.759 1.00 49.34 100 GLN A CA 1
ATOM 795 C C . GLN A 1 100 ? -0.101 -32.595 -25.695 1.00 49.34 100 GLN A C 1
ATOM 797 O O . GLN A 1 100 ? -0.244 -33.231 -26.740 1.00 49.34 100 GLN A O 1
ATOM 802 N N . THR A 1 101 ? 1.022 -31.953 -25.387 1.00 48.44 101 THR A N 1
ATOM 803 C CA . THR A 1 101 ? 2.304 -32.297 -25.964 1.00 48.44 101 THR A CA 1
ATOM 804 C C . THR A 1 101 ? 2.427 -33.765 -25.644 1.00 48.44 101 THR A C 1
ATOM 806 O O . THR A 1 101 ? 2.640 -34.121 -24.483 1.00 48.44 101 THR A O 1
ATOM 809 N N . LYS A 1 102 ? 2.150 -34.602 -26.654 1.00 48.22 102 LYS A N 1
ATOM 810 C CA . LYS A 1 102 ? 2.394 -36.035 -26.602 1.00 48.22 102 LYS A CA 1
ATOM 811 C C . LYS A 1 102 ? 3.771 -36.176 -25.956 1.00 48.22 102 LYS A C 1
ATOM 813 O O . LYS A 1 102 ? 4.677 -35.463 -26.403 1.00 48.22 102 LYS A O 1
ATOM 818 N N . PRO A 1 103 ? 3.916 -36.958 -24.874 1.00 47.47 103 PRO A N 1
ATOM 819 C CA . PRO A 1 103 ? 5.223 -37.167 -24.277 1.00 47.47 103 PRO A CA 1
ATOM 820 C C . PRO A 1 103 ? 6.145 -37.577 -25.418 1.00 47.47 103 PRO A C 1
ATOM 822 O O . PRO A 1 103 ? 5.847 -38.530 -26.135 1.00 47.47 103 PRO A O 1
ATOM 825 N N . ALA A 1 104 ? 7.170 -36.764 -25.673 1.00 48.94 104 ALA A N 1
ATOM 826 C CA . ALA A 1 104 ? 8.159 -37.078 -26.680 1.00 48.94 104 ALA A CA 1
ATOM 827 C C . ALA A 1 104 ? 8.755 -38.423 -26.268 1.00 48.94 104 ALA A C 1
ATOM 829 O O . ALA A 1 104 ? 9.438 -38.513 -25.247 1.00 48.94 104 ALA A O 1
ATOM 830 N N . GLU A 1 105 ? 8.410 -39.474 -27.010 1.00 44.88 105 GLU A N 1
ATOM 831 C CA . GLU A 1 105 ? 9.063 -40.763 -26.894 1.00 44.88 105 GLU A CA 1
ATOM 832 C C . GLU A 1 105 ? 10.554 -40.515 -27.100 1.00 44.88 105 GLU A C 1
ATOM 834 O O . GLU A 1 105 ? 11.011 -40.063 -28.153 1.00 44.88 105 GLU A O 1
ATOM 839 N N . ASN A 1 106 ? 11.291 -40.727 -26.014 1.00 48.16 106 ASN A N 1
ATOM 840 C CA . ASN A 1 106 ? 12.735 -40.666 -25.944 1.00 48.16 106 ASN A CA 1
ATOM 841 C C . ASN A 1 106 ? 13.329 -41.695 -26.915 1.00 48.16 106 ASN A C 1
ATOM 843 O O . ASN A 1 106 ? 13.641 -42.820 -26.530 1.00 48.16 106 ASN A O 1
ATOM 847 N N . ASN A 1 107 ? 13.553 -41.293 -28.164 1.00 44.53 107 ASN A N 1
ATOM 848 C CA . ASN A 1 107 ? 14.525 -41.942 -29.033 1.00 44.53 107 ASN A CA 1
ATOM 849 C C . ASN A 1 107 ? 15.929 -41.588 -28.525 1.00 44.53 107 ASN A C 1
ATOM 851 O O . ASN A 1 107 ? 16.587 -40.660 -28.996 1.00 44.53 107 ASN A O 1
ATOM 855 N N . ILE A 1 108 ? 16.368 -42.332 -27.507 1.00 46.69 108 ILE A N 1
ATOM 856 C CA . ILE A 1 108 ? 17.758 -42.387 -27.054 1.00 46.69 108 ILE A CA 1
ATOM 857 C C . ILE A 1 108 ? 18.539 -43.154 -28.123 1.00 46.69 108 ILE A C 1
ATOM 859 O O . ILE A 1 108 ? 18.764 -44.362 -28.042 1.00 46.69 108 ILE A O 1
ATOM 863 N N . SER A 1 109 ? 18.953 -42.432 -29.159 1.00 47.66 109 SER A N 1
ATOM 864 C CA . SER A 1 109 ? 19.994 -42.882 -30.071 1.00 47.66 109 SER A CA 1
ATOM 865 C C . SER A 1 109 ? 21.314 -42.887 -29.304 1.00 47.66 109 SER A C 1
ATOM 867 O O . SER A 1 109 ? 21.869 -41.842 -28.969 1.00 47.66 109 SER A O 1
ATOM 869 N N . LYS A 1 110 ? 21.792 -44.093 -28.991 1.00 48.00 110 LYS A N 1
ATOM 870 C CA . LYS A 1 110 ? 23.113 -44.390 -28.430 1.00 48.00 110 LYS A CA 1
ATOM 871 C C . LYS A 1 110 ? 24.210 -43.708 -29.262 1.00 48.00 110 LYS A C 1
ATOM 873 O O . LYS A 1 110 ? 24.604 -44.229 -30.299 1.00 48.00 110 LYS A O 1
ATOM 878 N N . SER A 1 111 ? 24.742 -42.580 -28.795 1.00 44.03 111 SER A N 1
ATOM 879 C CA . SER A 1 111 ? 26.016 -42.042 -29.281 1.00 44.03 111 SER A CA 1
ATOM 880 C C . SER A 1 111 ? 27.116 -42.368 -28.277 1.00 44.03 111 SER A C 1
ATOM 882 O O . SER A 1 111 ? 27.092 -41.933 -27.125 1.00 44.03 111 SER A O 1
ATOM 884 N N . SER A 1 112 ? 28.057 -43.171 -28.752 1.00 45.94 112 SER A N 1
ATOM 885 C CA . SER A 1 112 ? 29.239 -43.695 -28.084 1.00 45.94 112 SER A CA 1
ATOM 886 C C . SER A 1 112 ? 30.060 -42.651 -27.322 1.00 45.94 112 SER A C 1
ATOM 888 O O . SER A 1 112 ? 30.437 -41.598 -27.838 1.00 45.94 112 SER A O 1
ATOM 890 N N . SER A 1 113 ? 30.407 -43.042 -26.103 1.00 42.56 113 SER A N 1
ATOM 891 C CA . SER A 1 113 ? 31.372 -42.465 -25.177 1.00 42.56 113 SER A CA 1
ATOM 892 C C . SER A 1 113 ? 32.747 -42.177 -25.795 1.00 42.56 113 SER A C 1
ATOM 894 O O . SER A 1 113 ? 33.426 -43.091 -26.263 1.00 42.56 113 SER A O 1
ATOM 896 N N . LYS A 1 114 ? 33.227 -40.934 -25.660 1.00 49.31 114 LYS A N 1
ATOM 897 C CA . LYS A 1 114 ? 34.661 -40.607 -25.676 1.00 49.31 114 LYS A CA 1
ATOM 898 C C . LYS A 1 114 ? 35.033 -40.057 -24.298 1.00 49.31 114 LYS A C 1
ATOM 900 O O . LYS A 1 114 ? 34.751 -38.909 -23.967 1.00 49.31 114 LYS A O 1
ATOM 905 N N . VAL A 1 115 ? 35.603 -40.941 -23.481 1.00 45.91 115 VAL A N 1
ATOM 906 C CA . VAL A 1 115 ? 36.077 -40.697 -22.114 1.00 45.91 115 VAL A CA 1
ATOM 907 C C . VAL A 1 115 ? 37.136 -39.590 -22.133 1.00 45.91 115 VAL A C 1
ATOM 909 O O . VAL A 1 115 ? 38.217 -39.758 -22.696 1.00 45.91 115 VAL A O 1
ATOM 912 N N . LYS A 1 116 ? 36.824 -38.443 -21.521 1.00 49.72 116 LYS A N 1
ATOM 913 C CA . LYS A 1 116 ? 37.778 -37.358 -21.257 1.00 49.72 116 LYS A CA 1
ATOM 914 C C . LYS A 1 116 ? 38.211 -37.444 -19.792 1.00 49.72 116 LYS A C 1
ATOM 916 O O . LYS A 1 116 ? 37.373 -37.439 -18.897 1.00 49.72 116 LYS A O 1
ATOM 921 N N . LYS A 1 117 ? 39.528 -37.555 -19.588 1.00 54.09 117 LYS A N 1
ATOM 922 C CA . LYS A 1 117 ? 40.220 -37.675 -18.292 1.00 54.09 117 LYS A CA 1
ATOM 923 C C . LYS A 1 117 ? 39.776 -36.608 -17.270 1.00 54.09 117 LYS A C 1
ATOM 925 O O . LYS A 1 117 ? 39.590 -35.453 -17.662 1.00 54.09 117 LYS A O 1
ATOM 930 N N . PRO A 1 118 ? 39.712 -36.949 -15.969 1.00 49.41 118 PRO A N 1
ATOM 931 C CA . PRO A 1 118 ? 39.469 -35.981 -14.907 1.00 49.41 118 PRO A CA 1
ATOM 932 C C . PRO A 1 118 ? 40.704 -35.088 -14.722 1.00 49.41 118 PRO A C 1
ATOM 934 O O . PRO A 1 118 ? 41.818 -35.571 -14.514 1.00 49.41 118 PRO A O 1
ATOM 937 N N . ARG A 1 119 ? 40.512 -33.770 -14.826 1.00 43.66 119 ARG A N 1
ATOM 938 C CA . ARG A 1 119 ? 41.529 -32.765 -14.494 1.00 43.66 119 ARG A CA 1
ATOM 939 C C . ARG A 1 119 ? 41.300 -32.349 -13.043 1.00 43.66 119 ARG A C 1
ATOM 941 O O . ARG A 1 119 ? 40.209 -31.901 -12.705 1.00 43.66 119 ARG A O 1
ATOM 948 N N . ALA A 1 120 ? 42.323 -32.543 -12.216 1.00 45.47 120 ALA A N 1
ATOM 949 C CA . ALA A 1 120 ? 42.333 -32.214 -10.799 1.00 45.47 120 ALA A CA 1
ATOM 950 C C . ALA A 1 120 ? 41.888 -30.763 -10.552 1.00 45.47 120 ALA A C 1
ATOM 952 O O . ALA A 1 120 ? 42.430 -29.820 -11.134 1.00 45.47 120 ALA A O 1
ATOM 953 N N . SER A 1 121 ? 40.883 -30.611 -9.691 1.00 45.47 121 SER A N 1
ATOM 954 C CA . SER A 1 121 ? 40.378 -29.342 -9.181 1.00 45.47 121 SER A CA 1
ATOM 955 C C . SER A 1 121 ? 41.399 -28.735 -8.224 1.00 45.47 121 SER A C 1
ATOM 957 O O . SER A 1 121 ? 41.635 -29.270 -7.142 1.00 45.47 121 SER A O 1
ATOM 959 N N . LYS A 1 122 ? 41.998 -27.621 -8.644 1.00 52.09 122 LYS A N 1
ATOM 960 C CA . LYS A 1 122 ? 42.936 -26.823 -7.863 1.00 52.09 122 LYS A CA 1
ATOM 961 C C . LYS A 1 122 ? 42.232 -25.543 -7.391 1.00 52.09 122 LYS A C 1
ATOM 963 O O . LYS A 1 122 ? 41.708 -24.794 -8.209 1.00 52.09 122 LYS A O 1
ATOM 968 N N . ASP A 1 123 ? 42.219 -25.363 -6.074 1.00 49.44 123 ASP A N 1
ATOM 969 C CA . ASP A 1 123 ? 42.131 -24.111 -5.312 1.00 49.44 123 ASP A CA 1
ATOM 970 C C . ASP A 1 123 ? 40.940 -23.160 -5.565 1.00 49.44 123 ASP A C 1
ATOM 972 O O . ASP A 1 123 ? 41.027 -22.161 -6.277 1.00 49.44 123 ASP A O 1
ATOM 976 N N . THR A 1 124 ? 39.837 -23.382 -4.840 1.00 55.56 124 THR A N 1
ATOM 977 C CA . THR A 1 124 ? 38.759 -22.396 -4.639 1.00 55.56 124 THR A CA 1
ATOM 978 C C . THR A 1 124 ? 38.940 -21.642 -3.317 1.00 55.56 124 THR A C 1
ATOM 980 O O . THR A 1 124 ? 38.198 -21.874 -2.368 1.00 55.56 124 THR A O 1
ATOM 983 N N . ASN A 1 125 ? 39.912 -20.728 -3.240 1.00 53.44 125 ASN A N 1
ATOM 984 C CA . ASN A 1 125 ? 40.016 -19.773 -2.119 1.00 53.44 125 ASN A CA 1
ATOM 985 C C . ASN A 1 125 ? 40.087 -18.291 -2.546 1.00 53.44 125 ASN A C 1
ATOM 987 O O . ASN A 1 125 ? 40.020 -17.410 -1.696 1.00 53.44 125 ASN A O 1
ATOM 991 N N . ALA A 1 126 ? 40.106 -17.978 -3.848 1.00 54.25 126 ALA A N 1
ATOM 992 C CA . ALA A 1 126 ? 40.260 -16.599 -4.338 1.00 54.25 126 ALA A CA 1
ATOM 993 C C . ALA A 1 126 ? 38.946 -15.791 -4.487 1.00 54.25 126 ALA A C 1
ATOM 995 O O . ALA A 1 126 ? 38.973 -14.600 -4.795 1.00 54.25 126 ALA A O 1
ATOM 996 N N . THR A 1 127 ? 37.767 -16.392 -4.282 1.00 54.16 127 THR A N 1
ATOM 997 C CA . THR A 1 127 ? 36.486 -15.727 -4.614 1.00 54.16 127 THR A CA 1
ATOM 998 C C . THR A 1 127 ? 35.923 -14.853 -3.485 1.00 54.16 127 THR A C 1
ATOM 1000 O O . THR A 1 127 ? 35.116 -13.963 -3.749 1.00 54.16 127 THR A O 1
ATOM 1003 N N . LYS A 1 128 ? 36.371 -15.023 -2.232 1.00 52.06 128 LYS A N 1
ATOM 1004 C CA . LYS A 1 128 ? 35.836 -14.260 -1.082 1.00 52.06 128 LYS A CA 1
ATOM 1005 C C . LYS A 1 128 ? 36.400 -12.835 -0.952 1.00 52.06 128 LYS A C 1
ATOM 1007 O O . LYS A 1 128 ? 35.763 -11.984 -0.333 1.00 52.06 128 LYS A O 1
ATOM 1012 N N . GLU A 1 129 ? 37.536 -12.530 -1.578 1.00 50.06 129 GLU A N 1
ATOM 1013 C CA . GLU A 1 129 ? 38.178 -11.207 -1.474 1.00 50.06 129 GLU A CA 1
ATOM 1014 C C . GLU A 1 129 ? 37.655 -10.200 -2.524 1.00 50.06 129 GLU A C 1
ATOM 1016 O O . GLU A 1 129 ? 37.573 -8.993 -2.282 1.00 50.06 129 GLU A O 1
ATOM 1021 N N . SER A 1 130 ? 37.146 -10.708 -3.654 1.00 54.00 130 SER A N 1
ATOM 1022 C CA . SER A 1 130 ? 36.520 -9.915 -4.726 1.00 54.00 130 SER A CA 1
ATOM 1023 C C . SER A 1 130 ? 35.168 -9.303 -4.319 1.00 54.00 130 SER A C 1
ATOM 1025 O O . SER A 1 130 ? 34.842 -8.183 -4.723 1.00 54.00 130 SER A O 1
ATOM 1027 N N . GLU A 1 131 ? 34.384 -9.977 -3.469 1.00 52.31 131 GLU A N 1
ATOM 1028 C CA . GLU A 1 131 ? 33.088 -9.450 -3.010 1.00 52.31 131 GLU A CA 1
ATOM 1029 C C . GLU A 1 131 ? 33.215 -8.365 -1.931 1.00 52.31 131 GLU A C 1
ATOM 1031 O O . GLU A 1 131 ? 32.450 -7.393 -1.947 1.00 52.31 131 GLU A O 1
ATOM 1036 N N . ARG A 1 132 ? 34.220 -8.447 -1.044 1.00 54.75 132 ARG A N 1
ATOM 1037 C CA . ARG A 1 132 ? 34.500 -7.378 -0.064 1.00 54.75 132 ARG A CA 1
ATOM 1038 C C . ARG A 1 132 ? 34.958 -6.084 -0.749 1.00 54.75 132 ARG A C 1
ATOM 1040 O O . ARG A 1 132 ? 34.496 -5.006 -0.377 1.00 54.75 132 ARG A O 1
ATOM 1047 N N . SER A 1 133 ? 35.756 -6.181 -1.816 1.00 52.84 133 SER A N 1
ATOM 1048 C CA . SER A 1 133 ? 36.202 -5.016 -2.600 1.00 52.84 133 SER A CA 1
ATOM 1049 C C . SER A 1 133 ? 35.068 -4.348 -3.402 1.00 52.84 133 SER A C 1
ATOM 1051 O O . SER A 1 133 ? 35.045 -3.125 -3.570 1.00 52.84 133 SER A O 1
ATOM 1053 N N . LYS A 1 134 ? 34.058 -5.113 -3.846 1.00 54.38 134 LYS A N 1
ATOM 1054 C CA . LYS A 1 134 ? 32.880 -4.564 -4.548 1.00 54.38 134 LYS A CA 1
ATOM 1055 C C . LYS A 1 134 ? 31.907 -3.833 -3.613 1.00 54.38 134 LYS A C 1
ATOM 1057 O O . LYS A 1 134 ? 31.347 -2.815 -4.019 1.00 54.38 134 LYS A O 1
ATOM 1062 N N . ARG A 1 135 ? 31.757 -4.264 -2.352 1.00 52.34 135 ARG A N 1
ATOM 1063 C CA . ARG A 1 135 ? 30.949 -3.531 -1.351 1.00 52.34 135 ARG A CA 1
ATOM 1064 C C . ARG A 1 135 ? 31.553 -2.170 -0.982 1.00 52.34 135 ARG A C 1
ATOM 1066 O O . ARG A 1 135 ? 30.805 -1.205 -0.851 1.00 52.34 135 ARG A O 1
ATOM 1073 N N . ALA A 1 136 ? 32.881 -2.055 -0.921 1.00 53.31 136 ALA A N 1
ATOM 1074 C CA . ALA A 1 136 ? 33.558 -0.787 -0.625 1.00 53.31 136 ALA A CA 1
ATOM 1075 C C . ALA A 1 136 ? 33.414 0.270 -1.745 1.00 53.31 136 ALA A C 1
ATOM 1077 O O . ALA A 1 136 ? 33.435 1.471 -1.480 1.00 53.31 136 ALA A O 1
ATOM 1078 N N . LYS A 1 137 ? 33.225 -0.144 -3.008 1.00 53.28 137 LYS A N 1
ATOM 1079 C CA . LYS A 1 137 ? 33.061 0.793 -4.138 1.00 53.28 137 LYS A CA 1
ATOM 1080 C C . LYS A 1 137 ? 31.638 1.354 -4.274 1.00 53.28 137 LYS A C 1
ATOM 1082 O O . LYS A 1 137 ? 31.499 2.481 -4.744 1.00 53.28 137 LYS A O 1
ATOM 1087 N N . ASN A 1 138 ? 30.608 0.656 -3.785 1.00 54.06 138 ASN A N 1
ATOM 1088 C CA . ASN A 1 138 ? 29.216 1.137 -3.827 1.00 54.06 138 ASN A CA 1
ATOM 1089 C C . ASN A 1 138 ? 28.868 2.187 -2.753 1.00 54.06 138 ASN A C 1
ATOM 1091 O O . ASN A 1 138 ? 27.838 2.848 -2.864 1.00 54.06 138 ASN A O 1
ATOM 1095 N N . GLN A 1 139 ? 29.720 2.409 -1.747 1.00 55.31 139 GLN A N 1
ATOM 1096 C CA . GLN A 1 139 ? 29.502 3.467 -0.748 1.00 55.31 139 GLN A CA 1
ATOM 1097 C C . GLN A 1 139 ? 29.935 4.867 -1.226 1.00 55.31 139 GLN A C 1
ATOM 1099 O O . GLN A 1 139 ? 29.532 5.864 -0.635 1.00 55.31 139 GLN A O 1
ATOM 1104 N N . ARG A 1 140 ? 30.664 4.987 -2.350 1.00 58.84 140 ARG A N 1
ATOM 1105 C CA . ARG A 1 140 ? 31.140 6.283 -2.897 1.00 58.84 140 ARG A CA 1
ATOM 1106 C C . ARG A 1 140 ? 30.022 7.221 -3.394 1.00 58.84 140 ARG A C 1
ATOM 1108 O O . ARG A 1 140 ? 30.285 8.364 -3.781 1.00 58.84 140 ARG A O 1
ATOM 1115 N N . GLY A 1 141 ? 28.781 6.738 -3.406 1.00 71.62 141 GLY A N 1
ATOM 1116 C CA . GLY A 1 141 ? 27.598 7.485 -3.818 1.00 71.62 141 GLY A CA 1
ATOM 1117 C C . GLY A 1 141 ? 26.836 8.172 -2.686 1.00 71.62 141 GLY A C 1
ATOM 1118 O O . GLY A 1 141 ? 25.940 8.942 -2.994 1.00 71.62 141 GLY A O 1
ATOM 1119 N N . TRP A 1 142 ? 27.144 7.926 -1.414 1.00 77.25 142 TRP A N 1
ATOM 1120 C CA . TRP A 1 142 ? 26.367 8.484 -0.304 1.00 77.25 142 TRP A CA 1
ATOM 1121 C C . TRP A 1 142 ? 26.936 9.844 0.102 1.00 77.25 142 TRP A C 1
ATOM 1123 O O . TRP A 1 142 ? 28.143 9.987 0.297 1.00 77.25 142 TRP A O 1
ATOM 1133 N N . LYS A 1 143 ? 26.082 10.862 0.188 1.00 82.12 143 LYS A N 1
ATOM 1134 C CA . LYS A 1 143 ? 26.439 12.192 0.695 1.00 82.12 143 LYS A CA 1
ATOM 1135 C C . LYS A 1 143 ? 25.662 12.468 1.974 1.00 82.12 143 LYS A C 1
ATOM 1137 O O . LYS A 1 143 ? 24.576 11.926 2.168 1.00 82.12 143 LYS A O 1
ATOM 1142 N N . LEU A 1 144 ? 26.226 13.315 2.834 1.00 83.88 144 LEU A N 1
ATOM 1143 C CA . LEU A 1 144 ? 25.447 13.917 3.910 1.00 83.88 144 LEU A CA 1
ATOM 1144 C C . LEU A 1 144 ? 24.247 14.653 3.304 1.00 83.88 144 LEU A C 1
ATOM 1146 O O . LEU A 1 144 ? 24.350 15.197 2.199 1.00 83.88 144 LEU A O 1
ATOM 1150 N N . LEU A 1 145 ? 23.135 14.665 4.036 1.00 81.12 145 LEU A N 1
ATOM 1151 C CA . LEU A 1 145 ? 21.971 15.460 3.673 1.00 81.12 145 LEU A CA 1
ATOM 1152 C C . LEU A 1 145 ? 22.387 16.922 3.442 1.00 81.12 145 LEU A C 1
ATOM 1154 O O . LEU A 1 145 ? 23.174 17.482 4.210 1.00 81.12 145 LEU A O 1
ATOM 1158 N N . ASP A 1 146 ? 21.868 17.527 2.373 1.00 86.38 146 ASP A N 1
ATOM 1159 C CA . ASP A 1 146 ? 22.130 18.933 2.072 1.00 86.38 146 ASP A CA 1
ATOM 1160 C C . ASP A 1 146 ? 21.728 19.830 3.254 1.00 86.38 146 ASP A C 1
ATOM 1162 O O . ASP A 1 146 ? 20.714 19.588 3.917 1.00 86.38 146 ASP A O 1
ATOM 1166 N N . LYS A 1 147 ? 22.519 20.877 3.518 1.00 88.31 147 LYS A N 1
ATOM 1167 C CA . LYS A 1 147 ? 22.306 21.765 4.668 1.00 88.31 147 LYS A CA 1
ATOM 1168 C C . LYS A 1 147 ? 20.930 22.438 4.615 1.00 88.31 147 LYS A C 1
ATOM 1170 O O . LYS A 1 147 ? 20.298 22.576 5.659 1.00 88.31 147 LYS A O 1
ATOM 1175 N N . GLY A 1 148 ? 20.450 22.821 3.430 1.00 86.81 148 GLY A N 1
ATOM 1176 C CA . GLY A 1 148 ? 19.137 23.444 3.255 1.00 86.81 148 GLY A CA 1
ATOM 1177 C C . GLY A 1 148 ? 17.993 22.476 3.549 1.00 86.81 148 GLY A C 1
ATOM 1178 O O . GLY A 1 148 ? 17.082 22.805 4.309 1.00 86.81 148 GLY A O 1
ATOM 1179 N N . LEU A 1 149 ? 18.077 21.249 3.025 1.00 81.94 149 LEU A N 1
ATOM 1180 C CA . LEU A 1 149 ? 17.101 20.190 3.316 1.00 81.94 149 LEU A CA 1
ATOM 1181 C C . LEU A 1 149 ? 17.082 19.818 4.799 1.00 81.94 149 LEU A C 1
ATOM 1183 O O . LEU A 1 149 ? 16.012 19.668 5.385 1.00 81.94 149 LEU A O 1
ATOM 1187 N N . ARG A 1 150 ? 18.259 19.716 5.420 1.00 86.31 150 ARG A N 1
ATOM 1188 C CA . ARG A 1 150 ? 18.386 19.453 6.853 1.00 86.31 150 ARG A CA 1
ATOM 1189 C C . ARG A 1 150 ? 17.690 20.532 7.683 1.00 86.31 150 ARG A C 1
ATOM 1191 O O . ARG A 1 150 ? 16.867 20.195 8.526 1.00 86.31 150 ARG A O 1
ATOM 1198 N N . MET A 1 151 ? 17.975 21.804 7.406 1.00 86.94 151 MET A N 1
ATOM 1199 C CA . MET A 1 151 ? 17.331 22.938 8.078 1.00 86.94 151 MET A CA 1
ATOM 1200 C C . MET A 1 151 ? 15.808 22.913 7.905 1.00 86.94 151 MET A C 1
ATOM 1202 O O . MET A 1 151 ? 15.073 23.161 8.855 1.00 86.94 151 MET A O 1
ATOM 1206 N N . HIS A 1 152 ? 15.317 22.582 6.709 1.00 84.31 152 HIS A N 1
ATOM 1207 C CA . HIS A 1 152 ? 13.880 22.489 6.456 1.00 84.31 152 HIS A CA 1
ATOM 1208 C C . HIS A 1 152 ? 13.211 21.397 7.305 1.00 84.31 152 HIS A C 1
ATOM 1210 O O . HIS A 1 152 ? 12.190 21.654 7.940 1.00 84.31 152 HIS A O 1
ATOM 1216 N N . LEU A 1 153 ? 13.809 20.204 7.374 1.00 83.94 153 LEU A N 1
ATOM 1217 C CA . LEU A 1 153 ? 13.306 19.108 8.205 1.00 83.94 153 LEU A CA 1
ATOM 1218 C C . LEU A 1 153 ? 13.371 19.444 9.703 1.00 83.94 153 LEU A C 1
ATOM 1220 O O . LEU A 1 153 ? 12.418 19.168 10.427 1.00 83.94 153 LEU A O 1
ATOM 1224 N N . GLU A 1 154 ? 14.451 20.082 10.167 1.00 87.31 154 GLU A N 1
ATOM 1225 C CA . GLU A 1 154 ? 14.571 20.557 11.553 1.00 87.31 154 GLU A CA 1
ATOM 1226 C C . GLU A 1 154 ? 13.465 21.573 11.894 1.00 87.31 154 GLU A C 1
ATOM 1228 O O . GLU A 1 154 ? 12.820 21.443 12.936 1.00 87.31 154 GLU A O 1
ATOM 1233 N N . ASN A 1 155 ? 13.156 22.501 10.981 1.00 89.25 155 ASN A N 1
ATOM 1234 C CA . ASN A 1 155 ? 12.066 23.466 11.150 1.00 89.25 155 ASN A CA 1
ATOM 1235 C C . ASN A 1 155 ? 10.678 22.801 11.187 1.00 89.25 155 ASN A C 1
ATOM 1237 O O . ASN A 1 155 ? 9.818 23.230 11.960 1.00 89.25 155 ASN A O 1
ATOM 1241 N N . MET A 1 156 ? 10.436 21.757 10.382 1.00 81.75 156 MET A N 1
ATOM 1242 C CA . MET A 1 156 ? 9.174 21.000 10.435 1.00 81.75 156 MET A CA 1
ATOM 1243 C C . MET A 1 156 ? 9.017 20.253 11.761 1.00 81.75 156 MET A C 1
ATOM 1245 O O . MET A 1 156 ? 7.927 20.249 12.339 1.00 81.75 156 MET A O 1
ATOM 1249 N N . ILE A 1 157 ? 10.103 19.650 12.262 1.00 85.88 157 ILE A N 1
ATOM 1250 C CA . ILE A 1 157 ? 10.120 18.998 13.575 1.00 85.88 157 ILE A CA 1
ATOM 1251 C C . ILE A 1 157 ? 9.784 20.033 14.647 1.00 85.88 157 ILE A C 1
ATOM 1253 O O . ILE A 1 157 ? 8.845 19.829 15.408 1.00 85.88 157 ILE A O 1
ATOM 1257 N N . ASP A 1 158 ? 10.467 21.178 14.670 1.00 88.75 158 ASP A N 1
ATOM 1258 C CA . ASP A 1 158 ? 10.212 22.224 15.666 1.00 88.75 158 ASP A CA 1
ATOM 1259 C C . ASP A 1 158 ? 8.784 22.779 15.598 1.00 88.75 158 ASP A C 1
ATOM 1261 O O . ASP A 1 158 ? 8.150 22.980 16.637 1.00 88.75 158 ASP A O 1
ATOM 1265 N N . SER A 1 159 ? 8.239 22.953 14.392 1.00 87.50 159 SER A N 1
ATOM 1266 C CA . SER A 1 159 ? 6.847 23.377 14.198 1.00 87.50 159 SER A CA 1
ATOM 1267 C C . SER A 1 159 ? 5.861 22.349 14.759 1.00 87.50 159 SER A C 1
ATOM 1269 O O . SER A 1 159 ? 4.938 22.710 15.492 1.00 87.50 159 SER A O 1
ATOM 1271 N N . SER A 1 160 ? 6.098 21.061 14.495 1.00 81.31 160 SER A N 1
ATOM 1272 C CA . SER A 1 160 ? 5.277 19.962 15.016 1.00 81.31 160 SER A CA 1
ATOM 1273 C C . SER A 1 160 ? 5.350 19.890 16.543 1.00 81.31 160 SER A C 1
ATOM 1275 O O . SER A 1 160 ? 4.328 19.796 17.220 1.00 81.31 160 SER A O 1
ATOM 1277 N N . MET A 1 161 ? 6.550 20.031 17.109 1.00 83.06 161 MET A N 1
ATOM 1278 C CA . MET A 1 161 ? 6.764 20.043 18.557 1.00 83.06 161 MET A CA 1
ATOM 1279 C C . MET A 1 161 ? 6.063 21.225 19.230 1.00 83.06 161 MET A C 1
ATOM 1281 O O . MET A 1 161 ? 5.481 21.070 20.303 1.00 83.06 161 MET A O 1
ATOM 1285 N N . LYS A 1 162 ? 6.082 22.407 18.603 1.00 88.06 162 LYS A N 1
ATOM 1286 C CA . LYS A 1 162 ? 5.371 23.593 19.097 1.00 88.06 162 LYS A CA 1
ATOM 1287 C C . LYS A 1 162 ? 3.855 23.374 19.111 1.00 88.06 162 LYS A C 1
ATOM 1289 O O . LYS A 1 162 ? 3.205 23.780 20.071 1.00 88.06 162 LYS A O 1
ATOM 1294 N N . LEU A 1 163 ? 3.314 22.695 18.096 1.00 83.88 163 LEU A N 1
ATOM 1295 C CA . LEU A 1 163 ? 1.895 22.341 18.007 1.00 83.88 163 LEU A CA 1
ATOM 1296 C C . LEU A 1 163 ? 1.473 21.323 19.080 1.00 83.88 163 LEU A C 1
ATOM 1298 O O . LEU A 1 163 ? 0.392 21.437 19.650 1.00 83.88 163 LEU A O 1
ATOM 1302 N N . VAL A 1 164 ? 2.322 20.339 19.388 1.00 80.94 164 VAL A N 1
ATOM 1303 C CA . VAL A 1 164 ? 2.056 19.392 20.485 1.00 80.94 164 VAL A CA 1
ATOM 1304 C C . VAL A 1 164 ? 2.094 20.115 21.834 1.00 80.94 164 VAL A C 1
ATOM 1306 O O . VAL A 1 164 ? 1.180 19.960 22.644 1.00 80.94 164 VAL A O 1
ATOM 1309 N N . LYS A 1 165 ? 3.095 20.980 22.053 1.00 83.69 165 LYS A N 1
ATOM 1310 C CA . LYS A 1 165 ? 3.217 21.779 23.283 1.00 83.69 165 LYS A CA 1
ATOM 1311 C C . LYS A 1 165 ? 2.021 22.701 23.511 1.00 83.69 165 LYS A C 1
ATOM 1313 O O . LYS A 1 165 ? 1.544 22.793 24.636 1.00 83.69 165 LYS A O 1
ATOM 1318 N N . SER A 1 166 ? 1.510 23.360 22.468 1.00 84.56 166 SER A N 1
ATOM 1319 C CA . SER A 1 166 ? 0.347 24.248 22.607 1.00 84.56 166 SER A CA 1
ATOM 1320 C C . SER A 1 166 ? -0.948 23.500 22.939 1.00 84.56 166 SER A C 1
ATOM 1322 O O . SER A 1 166 ? -1.841 24.085 23.549 1.00 84.56 166 SER A O 1
ATOM 1324 N N . ARG A 1 167 ? -1.046 22.213 22.583 1.00 76.44 167 ARG A N 1
ATOM 1325 C CA . ARG A 1 167 ? -2.217 21.364 22.856 1.00 76.44 167 ARG A CA 1
ATOM 1326 C C . ARG A 1 167 ? -2.175 20.665 24.217 1.00 76.44 167 ARG A C 1
ATOM 1328 O O . ARG A 1 167 ? -3.231 20.339 24.748 1.00 76.44 167 ARG A O 1
ATOM 1335 N N . SER A 1 168 ? -0.995 20.472 24.803 1.00 74.56 168 SER A N 1
ATOM 1336 C CA . SER A 1 168 ? -0.792 19.789 26.092 1.00 74.56 168 SER A CA 1
ATOM 1337 C C . SER A 1 168 ? -1.141 20.662 27.316 1.00 74.56 168 SER A C 1
ATOM 1339 O O . SER A 1 168 ? -0.365 20.766 28.266 1.00 74.56 168 SER A O 1
ATOM 1341 N N . GLN A 1 169 ? -2.303 21.323 27.316 1.00 65.62 169 GLN A N 1
ATOM 1342 C CA . GLN A 1 169 ? -2.719 22.205 28.419 1.00 65.62 169 GLN A CA 1
ATOM 1343 C C . GLN A 1 169 ? -3.142 21.461 29.705 1.00 65.62 169 GLN A C 1
ATOM 1345 O O . GLN A 1 169 ? -3.293 22.106 30.742 1.00 65.62 169 GLN A O 1
ATOM 1350 N N . LEU A 1 170 ? -3.273 20.131 29.678 1.00 55.81 170 LEU A N 1
ATOM 1351 C CA . LEU A 1 170 ? -3.755 19.315 30.798 1.00 55.81 170 LEU A CA 1
ATOM 1352 C C . LEU A 1 170 ? -2.597 18.750 31.645 1.00 55.81 170 LEU A C 1
ATOM 1354 O O . LEU A 1 170 ? -1.839 17.913 31.179 1.00 55.81 170 LEU A O 1
ATOM 1358 N N . SER A 1 171 ? -2.492 19.269 32.874 1.00 49.22 171 SER A N 1
ATOM 1359 C CA . SER A 1 171 ? -1.940 18.750 34.149 1.00 49.22 171 SER A CA 1
ATOM 1360 C C . SER A 1 171 ? -0.648 17.906 34.247 1.00 49.22 171 SER A C 1
ATOM 1362 O O . SER A 1 171 ? 0.010 18.006 35.276 1.00 49.22 171 SER A O 1
ATOM 1364 N N . GLU A 1 172 ? -0.217 17.131 33.254 1.00 59.19 172 GLU A N 1
ATOM 1365 C CA . GLU A 1 172 ? 0.999 16.286 33.324 1.00 59.19 172 GLU A CA 1
ATOM 1366 C C . GLU A 1 172 ? 2.155 16.903 32.519 1.00 59.19 172 GLU A C 1
ATOM 1368 O O . GLU A 1 172 ? 2.731 16.314 31.604 1.00 59.19 172 GLU A O 1
ATOM 1373 N N . LYS A 1 173 ? 2.450 18.175 32.808 1.00 64.38 173 LYS A N 1
ATOM 1374 C CA . LYS A 1 173 ? 3.266 19.027 31.930 1.00 64.38 173 LYS A CA 1
ATOM 1375 C C . LYS A 1 173 ? 4.750 18.668 31.901 1.00 64.38 173 LYS A C 1
ATOM 1377 O O . LYS A 1 173 ? 5.368 18.805 30.847 1.00 64.38 173 LYS A O 1
ATOM 1382 N N . ASP A 1 174 ? 5.326 18.199 33.002 1.00 79.06 174 ASP A N 1
ATOM 1383 C CA . ASP A 1 174 ? 6.786 18.113 33.097 1.00 79.06 174 ASP A CA 1
ATOM 1384 C C . ASP A 1 174 ? 7.357 16.865 32.416 1.00 79.06 174 ASP A C 1
ATOM 1386 O O . ASP A 1 174 ? 8.327 16.969 31.659 1.00 79.06 174 ASP A O 1
ATOM 1390 N N . ASP A 1 175 ? 6.723 15.706 32.588 1.00 78.25 175 ASP A N 1
ATOM 1391 C CA . ASP A 1 175 ? 7.211 14.453 32.003 1.00 78.25 175 ASP A CA 1
ATOM 1392 C C . ASP A 1 175 ? 6.955 14.390 30.495 1.00 78.25 175 ASP A C 1
ATOM 1394 O O . ASP A 1 175 ? 7.839 14.014 29.715 1.00 78.25 175 ASP A O 1
ATOM 1398 N N . VAL A 1 176 ? 5.792 14.867 30.043 1.00 75.81 176 VAL A N 1
ATOM 1399 C CA . VAL A 1 176 ? 5.479 14.974 28.611 1.00 75.81 176 VAL A CA 1
ATOM 1400 C C . VAL A 1 176 ? 6.410 15.980 27.931 1.00 75.81 176 VAL A C 1
ATOM 1402 O O . VAL A 1 176 ? 6.917 15.727 26.839 1.00 75.81 176 VAL A O 1
ATOM 1405 N N . GLN A 1 177 ? 6.722 17.108 28.573 1.00 81.94 177 GLN A N 1
ATOM 1406 C CA . GLN A 1 177 ? 7.633 18.098 27.998 1.00 81.94 177 GLN A CA 1
ATOM 1407 C C . GLN A 1 177 ? 9.088 17.613 27.948 1.00 81.94 177 GLN A C 1
ATOM 1409 O O . GLN A 1 177 ? 9.789 17.909 26.968 1.00 81.94 177 GLN A O 1
ATOM 1414 N N . ARG A 1 178 ? 9.546 16.864 28.960 1.00 86.81 178 ARG A N 1
ATOM 1415 C CA . ARG A 1 178 ? 10.875 16.229 28.969 1.00 86.81 178 ARG A CA 1
ATOM 1416 C C . ARG A 1 178 ? 10.996 15.186 27.866 1.00 86.81 178 ARG A C 1
ATOM 1418 O O . ARG A 1 178 ? 11.870 15.318 27.012 1.00 86.81 178 ARG A O 1
ATOM 1425 N N . THR A 1 179 ? 10.063 14.237 27.807 1.00 80.56 179 THR A N 1
ATOM 1426 C CA . THR A 1 179 ? 10.054 13.175 26.786 1.00 80.56 179 THR A CA 1
ATOM 1427 C C . THR A 1 179 ? 9.991 13.744 25.369 1.00 80.56 179 THR A C 1
ATOM 1429 O O . THR A 1 179 ? 10.764 13.339 24.503 1.00 80.56 179 THR A O 1
ATOM 1432 N N . LEU A 1 180 ? 9.159 14.760 25.133 1.00 80.12 180 LEU A N 1
ATOM 1433 C CA . LEU A 1 180 ? 9.097 15.472 23.856 1.00 80.12 180 LEU A CA 1
ATOM 1434 C C . LEU A 1 180 ? 10.437 16.126 23.486 1.00 80.12 180 LEU A C 1
ATOM 1436 O O . LEU A 1 180 ? 10.892 16.039 22.342 1.00 80.12 180 LEU A O 1
ATOM 1440 N N . SER A 1 181 ? 11.091 16.780 24.443 1.00 87.94 181 SER A N 1
ATOM 1441 C CA . SER A 1 181 ? 12.381 17.437 24.203 1.00 87.94 181 SER A CA 1
ATOM 1442 C C . SER A 1 181 ? 13.482 16.419 23.886 1.00 87.94 181 SER A C 1
ATOM 1444 O O . SER A 1 181 ? 14.270 16.641 22.962 1.00 87.94 181 SER A O 1
ATOM 1446 N N . ASP A 1 182 ? 13.481 15.273 24.568 1.00 87.81 182 ASP A N 1
ATOM 1447 C CA . ASP A 1 182 ? 14.414 14.175 24.316 1.00 87.81 182 ASP A CA 1
ATOM 1448 C C . ASP A 1 182 ? 14.188 13.528 22.949 1.00 87.81 182 ASP A C 1
ATOM 1450 O O . ASP A 1 182 ? 15.147 13.313 22.203 1.00 87.81 182 ASP A O 1
ATOM 1454 N N . VAL A 1 183 ? 12.931 13.289 22.565 1.00 78.62 183 VAL A N 1
ATOM 1455 C CA . VAL A 1 183 ? 12.582 12.770 21.235 1.00 78.62 183 VAL A CA 1
ATOM 1456 C C . VAL A 1 183 ? 13.038 13.738 20.147 1.00 78.62 183 VAL A C 1
ATOM 1458 O O . VAL A 1 183 ? 13.713 13.320 19.206 1.00 78.62 183 VAL A O 1
ATOM 1461 N N . SER A 1 184 ? 12.757 15.037 20.287 1.00 85.31 184 SER A N 1
ATOM 1462 C CA . SER A 1 184 ? 13.222 16.048 19.327 1.00 85.31 184 SER A CA 1
ATOM 1463 C C . SER A 1 184 ? 14.748 16.040 19.200 1.00 85.31 184 SER A C 1
ATOM 1465 O O . SER A 1 184 ? 15.285 15.998 18.089 1.00 85.31 184 SER A O 1
ATOM 1467 N N . ARG A 1 185 ? 15.468 15.975 20.327 1.00 89.50 185 ARG A N 1
ATOM 1468 C CA . ARG A 1 185 ? 16.934 15.890 20.345 1.00 89.50 185 ARG A CA 1
A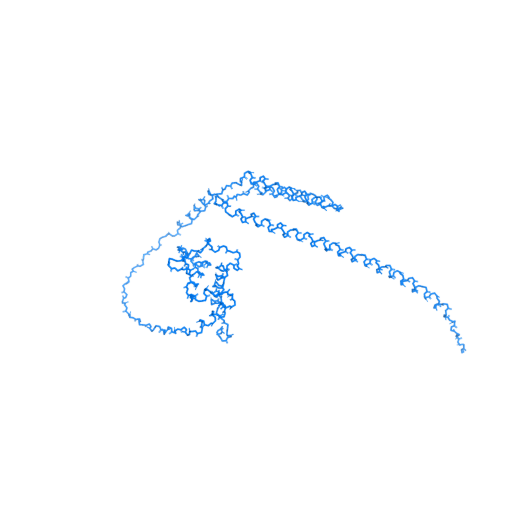TOM 1469 C C . ARG A 1 185 ? 17.445 14.638 19.630 1.00 89.50 185 ARG A C 1
ATOM 1471 O O . ARG A 1 185 ? 18.367 14.742 18.820 1.00 89.50 185 ARG A O 1
ATOM 1478 N N . GLN A 1 186 ? 16.845 13.475 19.885 1.00 83.69 186 GLN A N 1
ATOM 1479 C CA . GLN A 1 186 ? 17.219 12.216 19.234 1.00 83.69 186 GLN A CA 1
ATOM 1480 C C . GLN A 1 186 ? 16.953 12.242 17.728 1.00 83.69 186 GLN A C 1
ATOM 1482 O O . GLN A 1 186 ? 17.802 11.803 16.949 1.00 83.69 186 GLN A O 1
ATOM 1487 N N . VAL A 1 187 ? 15.804 12.772 17.301 1.00 78.00 187 VAL A N 1
ATOM 1488 C CA . VAL A 1 187 ? 15.457 12.877 15.880 1.00 78.00 187 VAL A CA 1
ATOM 1489 C C . VAL A 1 187 ? 16.431 13.813 15.169 1.00 78.00 187 VAL A C 1
ATOM 1491 O O . VAL A 1 187 ? 16.995 13.419 14.151 1.00 78.00 187 VAL A O 1
ATOM 1494 N N . LYS A 1 188 ? 16.717 14.999 15.724 1.00 84.31 188 LYS A N 1
ATOM 1495 C CA . LYS A 1 188 ? 17.699 15.939 15.153 1.00 84.31 188 LYS A CA 1
ATOM 1496 C C . LYS A 1 188 ? 19.103 15.333 15.068 1.00 84.31 188 LYS A C 1
ATOM 1498 O O . LYS A 1 188 ? 19.778 15.485 14.049 1.00 84.31 188 LYS A O 1
ATOM 1503 N N . ALA A 1 189 ? 19.532 14.598 16.096 1.00 85.94 189 ALA A N 1
ATOM 1504 C CA . ALA A 1 189 ? 20.821 13.907 16.094 1.00 85.94 189 ALA A CA 1
ATOM 1505 C C . ALA A 1 189 ? 20.903 12.842 14.986 1.00 85.94 189 ALA A C 1
ATOM 1507 O O . ALA A 1 189 ? 21.881 12.808 14.237 1.00 85.94 189 ALA A O 1
ATOM 1508 N N . LYS A 1 190 ? 19.858 12.017 14.829 1.00 79.62 190 LYS A N 1
ATOM 1509 C CA . LYS A 1 190 ? 19.776 11.013 13.754 1.00 79.62 190 LYS A CA 1
ATOM 1510 C C . LYS A 1 190 ? 19.707 11.654 12.370 1.00 79.62 190 LYS A C 1
ATOM 1512 O O . LYS A 1 190 ? 20.348 11.164 11.445 1.00 79.62 190 LYS A O 1
ATOM 1517 N N . LEU A 1 191 ? 18.993 12.771 12.232 1.00 79.50 191 LEU A N 1
ATOM 1518 C CA . LEU A 1 191 ? 18.892 13.517 10.980 1.00 79.50 191 LEU A CA 1
ATOM 1519 C C . LEU A 1 191 ? 20.261 14.037 10.518 1.00 79.50 191 LEU A C 1
ATOM 1521 O O . LEU A 1 191 ? 20.589 13.958 9.338 1.00 79.50 191 LEU A O 1
ATOM 1525 N N . GLY A 1 192 ? 21.091 14.507 11.456 1.00 79.00 192 GLY A N 1
ATOM 1526 C CA . GLY A 1 192 ? 22.461 14.945 11.175 1.00 79.00 192 GLY A CA 1
ATOM 1527 C C . GLY A 1 192 ? 23.398 13.823 10.710 1.00 79.00 192 GLY A C 1
ATOM 1528 O O . GLY A 1 192 ? 24.403 14.105 10.061 1.00 79.00 192 GLY A O 1
ATOM 1529 N N . GLN A 1 193 ? 23.066 12.566 11.011 1.00 84.69 193 GLN A N 1
ATOM 1530 C CA . GLN A 1 193 ? 23.830 11.378 10.611 1.00 84.69 193 GLN A CA 1
ATOM 1531 C C . GLN A 1 193 ? 23.264 10.699 9.355 1.00 84.69 193 GLN A C 1
ATOM 1533 O O . GLN A 1 193 ? 23.869 9.757 8.839 1.00 84.69 193 GLN A O 1
ATOM 1538 N N . LEU A 1 194 ? 22.111 11.153 8.854 1.00 81.00 194 LEU A N 1
ATOM 1539 C CA . LEU A 1 194 ? 21.442 10.529 7.724 1.00 81.00 194 LEU A CA 1
ATOM 1540 C C . LEU A 1 194 ? 22.231 10.793 6.436 1.00 81.00 194 LEU A C 1
ATOM 1542 O O . LEU A 1 194 ? 22.329 11.922 5.946 1.00 81.00 194 LEU A O 1
ATOM 1546 N N . MET A 1 195 ? 22.795 9.727 5.876 1.00 80.62 195 MET A N 1
ATOM 1547 C CA . MET A 1 195 ? 23.399 9.758 4.551 1.00 80.62 195 MET A CA 1
ATOM 1548 C C . MET A 1 195 ? 22.345 9.419 3.498 1.00 80.62 195 MET A C 1
ATOM 1550 O O . MET A 1 195 ? 21.568 8.483 3.678 1.00 80.62 195 MET A O 1
ATOM 1554 N N . VAL A 1 196 ? 22.349 10.140 2.378 1.00 76.19 196 VAL A N 1
ATOM 1555 C CA . VAL A 1 196 ? 21.423 9.920 1.260 1.00 76.19 196 VAL A CA 1
ATOM 1556 C C . VAL A 1 196 ? 22.223 9.579 -0.007 1.00 76.19 196 VAL A C 1
ATOM 1558 O O . VAL A 1 196 ? 23.265 10.198 -0.262 1.00 76.19 196 VAL A O 1
ATOM 1561 N N . PRO A 1 197 ? 21.797 8.587 -0.813 1.00 71.50 197 PRO A N 1
ATOM 1562 C CA . PRO A 1 197 ? 22.420 8.294 -2.100 1.00 71.50 197 PRO A CA 1
ATOM 1563 C C . PRO A 1 197 ? 22.366 9.500 -3.051 1.00 71.50 197 PRO A C 1
ATOM 1565 O O . PRO A 1 197 ? 21.363 10.199 -3.128 1.00 71.50 197 PRO A O 1
ATOM 1568 N N . LYS A 1 198 ? 23.426 9.716 -3.837 1.00 67.50 198 LYS A N 1
ATOM 1569 C CA . LYS A 1 198 ? 23.533 10.776 -4.861 1.00 67.50 198 LYS A CA 1
ATOM 1570 C C . LYS A 1 198 ? 22.527 10.652 -6.014 1.00 67.50 198 LYS A C 1
ATOM 1572 O O . LYS A 1 198 ? 22.455 11.563 -6.833 1.00 67.50 198 LYS A O 1
ATOM 1577 N N . CYS A 1 199 ? 21.827 9.529 -6.154 1.00 48.72 199 CYS A N 1
ATOM 1578 C CA . CYS A 1 199 ? 20.968 9.271 -7.305 1.00 48.72 199 CYS A CA 1
ATOM 1579 C C . CYS A 1 199 ? 19.574 9.893 -7.128 1.00 48.72 199 CYS A C 1
ATOM 1581 O O . CYS A 1 199 ? 18.822 9.510 -6.243 1.00 48.72 199 CYS A O 1
ATOM 1583 N N . ASN A 1 200 ? 19.278 10.835 -8.030 1.00 54.81 200 ASN A N 1
ATOM 1584 C CA . ASN A 1 200 ? 17.991 11.430 -8.388 1.00 54.81 200 ASN A CA 1
ATOM 1585 C C . ASN A 1 200 ? 16.999 11.706 -7.250 1.00 54.81 200 ASN A C 1
ATOM 1587 O O . ASN A 1 200 ? 16.198 10.861 -6.862 1.00 54.81 200 ASN A O 1
ATOM 1591 N N . TYR A 1 201 ? 16.922 12.989 -6.892 1.00 56.84 201 TYR A N 1
ATOM 1592 C CA . TYR A 1 201 ? 15.858 13.647 -6.123 1.00 56.84 201 TYR A CA 1
ATOM 1593 C C . TYR A 1 201 ? 14.420 13.436 -6.660 1.00 56.84 201 TYR A C 1
ATOM 1595 O O . TYR A 1 201 ? 13.487 14.020 -6.118 1.00 56.84 201 TYR A O 1
ATOM 1603 N N . GLY A 1 202 ? 14.202 12.606 -7.689 1.00 57.03 202 GLY A N 1
ATOM 1604 C CA . GLY A 1 202 ? 12.869 12.224 -8.168 1.00 57.03 202 GLY A CA 1
ATOM 1605 C C . GLY A 1 202 ? 12.022 11.589 -7.061 1.00 57.03 202 GLY A C 1
ATOM 1606 O O . GLY A 1 202 ? 10.894 12.021 -6.838 1.00 57.03 202 GLY A O 1
ATOM 1607 N N . ASN A 1 203 ? 12.619 10.705 -6.253 1.00 56.94 203 ASN A N 1
ATOM 1608 C CA . ASN A 1 203 ? 11.946 10.107 -5.092 1.00 56.94 203 ASN A CA 1
ATOM 1609 C C . ASN A 1 203 ? 11.724 11.103 -3.943 1.00 56.94 203 ASN A C 1
ATOM 1611 O O . ASN A 1 203 ? 11.007 10.799 -2.998 1.00 56.94 203 ASN A O 1
ATOM 1615 N N . PHE A 1 204 ? 12.319 12.301 -3.984 1.00 60.88 204 PHE A N 1
ATOM 1616 C CA . PHE A 1 204 ? 12.034 13.326 -2.979 1.00 60.88 204 PHE A CA 1
ATOM 1617 C C . PHE A 1 204 ? 10.648 13.942 -3.190 1.00 60.88 204 PHE A C 1
ATOM 1619 O O . PHE A 1 204 ? 10.010 14.358 -2.228 1.00 60.88 204 PHE A O 1
ATOM 1626 N N . LYS A 1 205 ? 10.151 13.971 -4.435 1.00 62.16 205 LYS A N 1
ATOM 1627 C CA . LYS A 1 205 ? 8.775 14.387 -4.721 1.00 62.16 205 LYS A CA 1
ATOM 1628 C C . LYS A 1 205 ? 7.778 13.375 -4.153 1.00 62.16 205 LYS A C 1
ATOM 1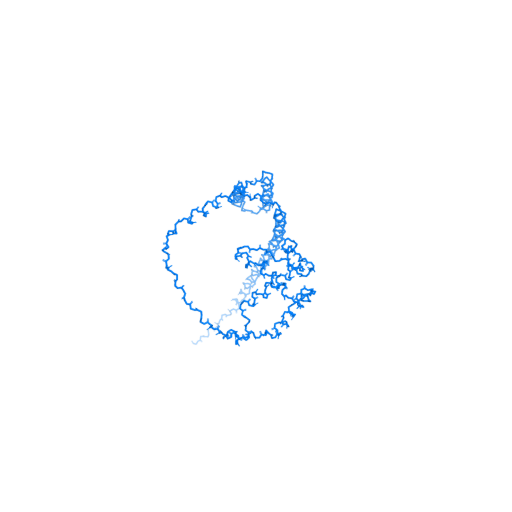630 O O . LYS A 1 205 ? 6.831 13.796 -3.505 1.00 62.16 205 LYS A O 1
ATOM 1635 N N . GLU A 1 206 ? 8.066 12.082 -4.311 1.00 61.41 206 GLU A N 1
ATOM 1636 C CA . GLU A 1 206 ? 7.300 10.981 -3.704 1.00 61.41 206 GLU A CA 1
ATOM 1637 C C . GLU A 1 206 ? 7.385 10.990 -2.169 1.00 61.41 206 GLU A C 1
ATOM 1639 O O . GLU A 1 206 ? 6.397 10.767 -1.478 1.00 61.41 206 GLU A O 1
ATOM 1644 N N . LEU A 1 207 ? 8.556 11.310 -1.607 1.00 66.50 207 LEU A N 1
ATOM 1645 C CA . LEU A 1 207 ? 8.704 11.476 -0.161 1.00 66.50 207 LEU A CA 1
ATOM 1646 C C . LEU A 1 207 ? 7.892 12.674 0.339 1.00 66.50 207 LEU A C 1
ATOM 1648 O O . LEU A 1 207 ? 7.261 12.593 1.384 1.00 66.50 207 LEU A O 1
ATOM 1652 N N . LYS A 1 208 ? 7.886 13.783 -0.406 1.00 71.56 208 LYS A N 1
ATOM 1653 C CA . LYS A 1 208 ? 7.103 14.971 -0.064 1.00 71.56 208 LYS A CA 1
ATOM 1654 C C . LYS A 1 208 ? 5.605 14.670 -0.102 1.00 71.56 208 LYS A C 1
ATOM 1656 O O . LYS A 1 208 ? 4.920 15.061 0.834 1.00 71.56 208 LYS A O 1
ATOM 1661 N N . THR A 1 209 ? 5.109 13.967 -1.124 1.00 69.12 209 THR A N 1
ATOM 1662 C CA . THR A 1 209 ? 3.700 13.534 -1.175 1.00 69.12 209 THR A CA 1
ATOM 1663 C C . THR A 1 209 ? 3.378 12.583 -0.029 1.00 69.12 209 THR A C 1
ATOM 1665 O O . THR A 1 209 ? 2.447 12.855 0.713 1.00 69.12 209 THR A O 1
ATOM 1668 N N . SER A 1 210 ? 4.229 11.588 0.239 1.00 65.38 210 SER A N 1
ATOM 1669 C CA . SER A 1 210 ? 4.042 10.679 1.377 1.00 65.38 210 SER A CA 1
ATOM 1670 C C . SER A 1 210 ? 4.030 11.403 2.731 1.00 65.38 210 SER A C 1
ATOM 1672 O O . SER A 1 210 ? 3.267 11.032 3.619 1.00 65.38 210 SER A O 1
ATOM 1674 N N . VAL A 1 211 ? 4.834 12.459 2.903 1.00 71.06 211 VAL A N 1
ATOM 1675 C CA . VAL A 1 211 ? 4.803 13.300 4.111 1.00 71.06 211 VAL A CA 1
ATOM 1676 C C . VAL A 1 211 ? 3.479 14.059 4.228 1.00 71.06 211 VAL A C 1
ATOM 1678 O O . VAL A 1 211 ? 2.942 14.137 5.330 1.00 71.06 211 VAL A O 1
ATOM 1681 N N . PHE A 1 212 ? 2.930 14.578 3.125 1.00 70.38 212 PHE A N 1
ATOM 1682 C CA . PHE A 1 212 ? 1.603 15.205 3.130 1.00 70.38 212 PHE A CA 1
ATOM 1683 C C . PHE A 1 212 ? 0.492 14.200 3.446 1.00 70.38 212 PHE A C 1
ATOM 1685 O O . PHE A 1 212 ? -0.357 14.502 4.280 1.00 70.38 212 PHE A O 1
ATOM 1692 N N . ASP A 1 213 ? 0.539 12.997 2.872 1.00 68.62 213 ASP A N 1
ATOM 1693 C CA . ASP A 1 213 ? -0.445 11.943 3.148 1.00 68.62 213 ASP A CA 1
ATOM 1694 C C . ASP A 1 213 ? -0.410 11.531 4.628 1.00 68.62 213 ASP A C 1
ATOM 1696 O O . ASP A 1 213 ? -1.442 11.411 5.289 1.00 68.62 213 ASP A O 1
ATOM 1700 N N . LEU A 1 214 ? 0.793 11.372 5.193 1.00 67.44 214 LEU A N 1
ATOM 1701 C CA . LEU A 1 214 ? 0.970 11.096 6.620 1.00 67.44 214 LEU A CA 1
ATOM 1702 C C . LEU A 1 214 ? 0.471 12.246 7.497 1.00 67.44 214 LEU A C 1
ATOM 1704 O O . LEU A 1 214 ? -0.068 12.001 8.577 1.00 67.44 214 LEU A O 1
ATOM 1708 N N . GLN A 1 215 ? 0.638 13.489 7.049 1.00 76.31 215 GLN A N 1
ATOM 1709 C CA . GLN A 1 215 ? 0.126 14.654 7.757 1.00 76.31 215 GLN A CA 1
ATOM 1710 C C . GLN A 1 215 ? -1.407 14.696 7.743 1.00 76.31 215 GLN A C 1
ATOM 1712 O O . GLN A 1 215 ? -2.007 14.954 8.784 1.00 76.31 215 GLN A O 1
ATOM 1717 N N . GLU A 1 216 ? -2.047 14.348 6.627 1.00 77.06 216 GLU A N 1
ATOM 1718 C CA . GLU A 1 216 ? -3.506 14.244 6.546 1.00 77.06 216 GLU A CA 1
ATOM 1719 C C . GLU A 1 216 ? -4.047 13.133 7.463 1.00 77.06 216 GLU A C 1
ATOM 1721 O O . GLU A 1 216 ? -5.007 13.335 8.210 1.00 77.06 216 GLU A O 1
ATOM 1726 N N . VAL A 1 217 ? -3.396 11.964 7.480 1.00 70.56 217 VAL A N 1
ATOM 1727 C CA . VAL A 1 217 ? -3.748 10.870 8.402 1.00 70.56 217 VAL A CA 1
ATOM 1728 C C . VAL A 1 217 ? -3.599 11.311 9.860 1.00 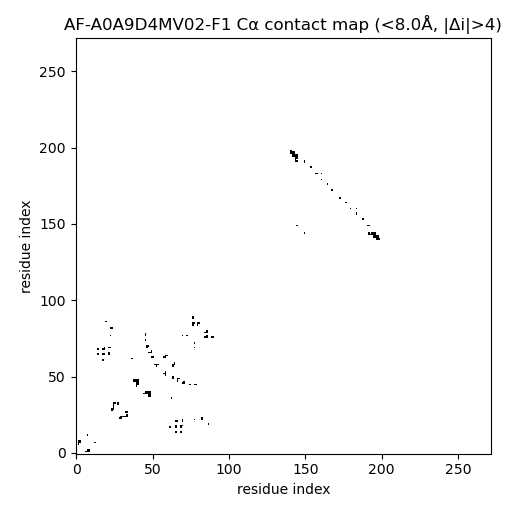70.56 217 VAL A C 1
ATOM 1730 O O . VAL A 1 217 ? -4.462 11.012 10.688 1.00 70.56 217 VAL A O 1
ATOM 1733 N N . LEU A 1 218 ? -2.537 12.053 10.184 1.00 74.62 218 LEU A N 1
ATOM 1734 C CA . LEU A 1 218 ? -2.329 12.593 11.525 1.00 74.62 218 LEU A CA 1
ATOM 1735 C C . LEU A 1 218 ? -3.458 13.555 11.925 1.00 74.62 218 LEU A C 1
ATOM 1737 O O . LEU A 1 218 ? -3.942 13.482 13.054 1.00 74.62 218 LEU A O 1
ATOM 1741 N N . GLU A 1 219 ? -3.903 14.426 11.021 1.00 79.69 219 GLU A N 1
ATOM 1742 C CA . GLU A 1 219 ? -5.012 15.355 11.266 1.00 79.69 219 GLU A CA 1
ATOM 1743 C C . GLU A 1 219 ? -6.347 14.625 11.481 1.00 79.69 219 GLU A C 1
ATOM 1745 O O . GLU A 1 219 ? -7.069 14.945 12.430 1.00 79.69 219 GLU A O 1
ATOM 1750 N N . ARG A 1 220 ? -6.645 13.587 10.687 1.00 78.56 220 ARG A N 1
ATOM 1751 C CA . ARG A 1 220 ? -7.842 12.747 10.885 1.00 78.56 220 ARG A CA 1
ATOM 1752 C C . ARG A 1 220 ? -7.822 12.031 12.235 1.00 78.56 220 ARG A C 1
ATOM 1754 O O . ARG A 1 220 ? -8.807 12.079 12.968 1.00 78.56 220 ARG A O 1
ATOM 1761 N N . ASN A 1 221 ? -6.692 11.431 12.608 1.00 69.75 221 ASN A N 1
ATOM 1762 C CA . ASN A 1 221 ? -6.555 10.755 13.901 1.00 69.75 221 ASN A CA 1
ATOM 1763 C C . ASN A 1 221 ? -6.715 11.739 15.071 1.00 69.75 221 ASN A C 1
ATOM 1765 O O . ASN A 1 221 ? -7.311 11.410 16.095 1.00 69.75 221 ASN A O 1
ATOM 1769 N N . GLN A 1 222 ? -6.227 12.974 14.925 1.00 78.06 222 GLN A N 1
ATOM 1770 C CA . GLN A 1 222 ? -6.435 14.020 15.928 1.00 78.06 222 GLN A CA 1
ATOM 1771 C C . GLN A 1 222 ? -7.910 14.409 16.077 1.00 78.06 222 GLN A C 1
ATOM 1773 O O . GLN A 1 222 ? -8.340 14.698 17.195 1.00 78.06 222 GLN A O 1
ATOM 1778 N N . LEU A 1 223 ? -8.676 14.437 14.984 1.00 85.00 223 LEU A N 1
ATOM 1779 C CA . LEU A 1 223 ? -10.118 14.676 15.033 1.00 85.00 223 LEU A CA 1
ATOM 1780 C C . LEU A 1 223 ? -10.828 13.543 15.786 1.00 85.00 223 LEU A C 1
ATOM 1782 O O . LEU A 1 223 ? -11.564 13.817 16.731 1.00 85.00 223 LEU A O 1
ATOM 1786 N N . GLN A 1 224 ? -10.512 12.287 15.458 1.00 81.00 224 GLN A N 1
ATOM 1787 C CA . GLN A 1 224 ? -11.076 11.114 16.135 1.00 81.00 224 GLN A CA 1
ATOM 1788 C C . GLN A 1 224 ? -10.785 11.109 17.639 1.00 81.00 224 GLN A C 1
ATOM 1790 O O . GLN A 1 224 ? -11.674 10.840 18.441 1.00 81.00 224 GLN A O 1
ATOM 1795 N N . ILE A 1 225 ? -9.564 11.464 18.055 1.00 76.31 225 ILE A N 1
ATOM 1796 C CA . ILE A 1 225 ? -9.221 11.573 19.482 1.00 76.31 225 ILE A CA 1
ATOM 1797 C C . ILE A 1 225 ? -10.077 12.643 20.176 1.00 76.31 225 ILE A C 1
ATOM 1799 O O . ILE A 1 225 ? -10.518 12.438 21.307 1.00 76.31 225 ILE A O 1
ATOM 1803 N N . LYS A 1 226 ? -10.345 13.779 19.517 1.00 85.44 226 LYS A N 1
ATOM 1804 C CA . LYS A 1 226 ? -11.225 14.821 20.074 1.00 85.44 226 LYS A CA 1
ATOM 1805 C C . LYS A 1 226 ? -12.669 14.341 20.206 1.00 85.44 226 LYS A C 1
ATOM 1807 O O . LYS A 1 226 ? -13.294 14.633 21.224 1.00 85.44 226 LYS A O 1
ATOM 1812 N N . GLU A 1 227 ? -13.181 13.622 19.210 1.00 89.19 227 GLU A N 1
ATOM 1813 C CA . GLU A 1 227 ? -14.527 13.037 19.229 1.00 89.19 227 GLU A CA 1
ATOM 1814 C C . GLU A 1 227 ? -14.663 11.997 20.346 1.00 89.19 227 GLU A C 1
ATOM 1816 O O . GLU A 1 227 ? -15.584 12.087 21.157 1.00 89.19 227 GLU A O 1
ATOM 1821 N N . LEU A 1 228 ? -13.694 11.085 20.475 1.00 85.12 228 LEU A N 1
ATOM 1822 C CA . LEU A 1 228 ? -13.647 10.110 21.568 1.00 85.12 228 LEU A CA 1
ATOM 1823 C C . LEU A 1 228 ? -13.572 10.796 22.937 1.00 85.12 228 LEU A C 1
ATOM 1825 O O . LEU A 1 228 ? -14.304 10.427 23.850 1.00 85.12 228 LEU A O 1
ATOM 1829 N N . GLY A 1 229 ? -12.758 11.844 23.083 1.00 87.75 229 GLY A N 1
ATOM 1830 C CA . GLY A 1 229 ? -12.692 12.626 24.320 1.00 87.75 229 GLY A CA 1
ATOM 1831 C C . GLY A 1 229 ? -13.976 13.408 24.634 1.00 87.75 229 GLY A C 1
ATOM 1832 O O . GLY A 1 229 ? -14.233 13.741 25.791 1.00 87.75 229 GLY A O 1
ATOM 1833 N N . ALA A 1 230 ? -14.797 13.739 23.635 1.00 91.75 230 ALA A N 1
ATOM 1834 C CA . ALA A 1 230 ? -16.129 14.301 23.855 1.00 91.75 230 ALA A CA 1
ATOM 1835 C C . ALA A 1 230 ? -17.129 13.216 24.288 1.00 91.75 230 ALA A C 1
ATOM 1837 O O . ALA A 1 230 ? -17.896 13.448 25.220 1.00 91.75 230 ALA A O 1
ATOM 1838 N N . ALA A 1 231 ? -17.067 12.031 23.673 1.00 89.62 231 ALA A N 1
ATOM 1839 C CA . ALA A 1 231 ? -17.896 10.883 24.032 1.00 89.62 231 ALA A CA 1
ATOM 1840 C C . ALA A 1 231 ? -17.623 10.396 25.465 1.00 89.62 231 ALA A C 1
ATOM 1842 O O . ALA A 1 231 ? -18.566 10.200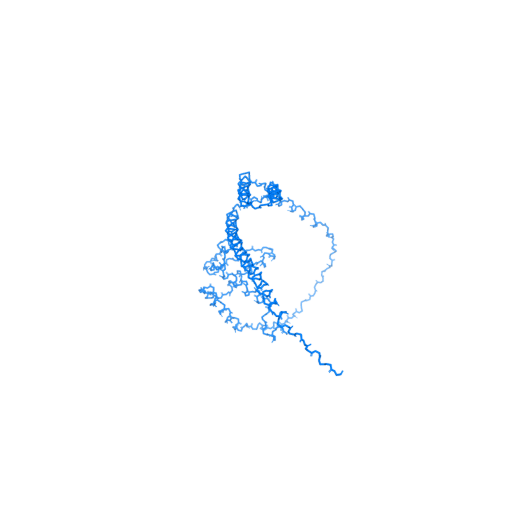 26.225 1.00 89.62 231 ALA A O 1
ATOM 1843 N N . ILE A 1 232 ? -16.350 10.297 25.870 1.00 88.25 232 ILE A N 1
ATOM 1844 C CA . ILE A 1 232 ? -15.961 9.944 27.247 1.00 88.25 232 ILE A CA 1
ATOM 1845 C C . ILE A 1 232 ? -16.580 10.927 28.247 1.00 88.25 232 ILE A C 1
ATOM 1847 O O . ILE A 1 232 ? -17.261 10.505 29.173 1.00 88.25 232 ILE A O 1
ATOM 1851 N N . ARG A 1 233 ? -16.454 12.239 28.007 1.00 93.12 233 ARG A N 1
ATOM 1852 C CA . ARG A 1 233 ? -17.058 13.268 28.875 1.00 93.12 233 ARG A CA 1
ATOM 1853 C C . ARG A 1 233 ? -18.583 13.201 28.929 1.00 93.12 233 ARG A C 1
ATOM 1855 O O . ARG A 1 233 ? -19.182 13.618 29.915 1.00 93.12 233 ARG A O 1
ATOM 1862 N N . GLN A 1 234 ? -19.230 12.740 27.862 1.00 95.44 234 GLN A N 1
ATOM 1863 C CA . GLN A 1 234 ? -20.674 12.532 27.860 1.00 95.44 234 GLN A CA 1
ATOM 1864 C C . GLN A 1 234 ? -21.061 11.319 28.711 1.00 95.44 234 GLN A C 1
ATOM 1866 O O . GLN A 1 234 ? -22.035 11.405 29.454 1.00 95.44 234 GLN A O 1
ATOM 1871 N N . GLU A 1 235 ? -20.309 10.221 28.627 1.00 94.75 235 GLU A N 1
ATOM 1872 C CA . GLU A 1 235 ? -20.531 9.043 29.470 1.00 94.75 235 GLU A CA 1
ATOM 1873 C C . GLU A 1 235 ? -20.240 9.323 30.946 1.00 94.75 235 GLU A C 1
ATOM 1875 O O . GLU A 1 235 ? -21.045 8.953 31.792 1.00 94.75 235 GLU A O 1
ATOM 1880 N N . GLU A 1 236 ? -19.186 10.076 31.266 1.00 94.12 236 GLU A N 1
ATOM 18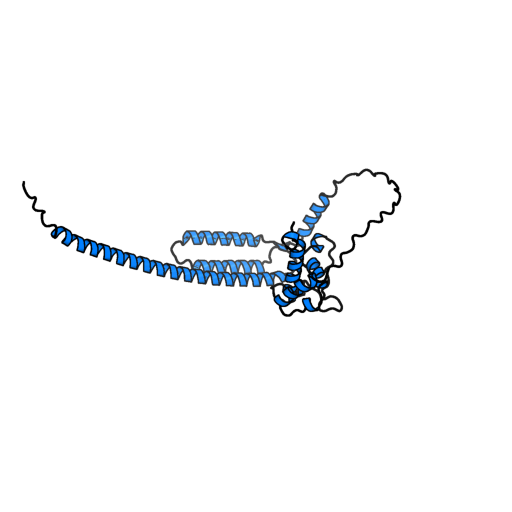81 C CA . GLU A 1 236 ? -18.907 10.523 32.640 1.00 94.12 236 GLU A CA 1
ATOM 1882 C C . GLU A 1 236 ? -20.105 11.273 33.246 1.00 94.12 236 GLU A C 1
ATOM 1884 O O . GLU A 1 236 ? -20.507 10.989 34.369 1.00 94.12 236 GLU A O 1
ATOM 1889 N N . ARG A 1 237 ? -20.760 12.160 32.479 1.00 96.75 237 ARG A N 1
ATOM 1890 C CA . ARG A 1 237 ? -21.982 12.851 32.937 1.00 96.75 237 ARG A CA 1
ATOM 1891 C C . ARG A 1 237 ? -23.151 11.899 33.174 1.00 96.75 237 ARG A C 1
ATOM 1893 O O . ARG A 1 237 ? -23.931 12.123 34.095 1.00 96.75 237 ARG A O 1
ATOM 1900 N N . LYS A 1 238 ? -23.303 10.862 32.343 1.00 97.19 238 LYS A N 1
ATOM 1901 C CA . LYS A 1 238 ? -24.357 9.854 32.536 1.00 97.19 238 LYS A CA 1
ATOM 1902 C C . LYS A 1 238 ? -24.099 9.038 33.797 1.00 97.19 238 LYS A C 1
ATOM 1904 O O . LYS A 1 238 ? -25.035 8.820 34.558 1.00 97.19 238 LYS A O 1
ATOM 1909 N N . VAL A 1 239 ? -22.851 8.639 34.040 1.00 96.38 239 VAL A N 1
ATOM 1910 C CA . VAL A 1 239 ? -22.459 7.937 35.269 1.00 96.38 239 VAL A CA 1
ATOM 1911 C C . VAL A 1 239 ? -22.772 8.799 36.491 1.00 96.38 239 VAL A C 1
ATOM 1913 O O . VAL A 1 239 ? -23.467 8.318 37.378 1.00 96.38 239 VAL A O 1
ATOM 1916 N N . SER A 1 240 ? -22.407 10.087 36.485 1.00 96.56 240 SER A N 1
ATOM 1917 C CA . SER A 1 240 ? -22.775 11.000 37.578 1.00 96.56 240 SER A CA 1
ATOM 1918 C C . SER A 1 240 ? -24.293 11.099 37.785 1.00 96.56 240 SER A C 1
ATOM 1920 O O . SER A 1 240 ? -24.756 11.054 38.917 1.00 96.56 240 SER A O 1
ATOM 1922 N N . SER A 1 241 ? -25.100 11.145 36.715 1.00 97.25 241 SER A N 1
ATOM 1923 C CA . SER A 1 241 ? -26.569 11.154 36.861 1.00 97.25 241 SER A CA 1
ATOM 1924 C C . SER A 1 241 ? -27.145 9.844 37.415 1.00 97.25 241 SER A C 1
ATOM 1926 O O . SER A 1 241 ? -28.177 9.849 38.082 1.00 97.25 241 SER A O 1
ATOM 1928 N N . LEU A 1 242 ? -26.493 8.707 37.147 1.00 96.75 242 LEU A N 1
ATOM 1929 C CA . LEU A 1 242 ? -26.896 7.411 37.693 1.00 96.75 242 LEU A CA 1
ATOM 1930 C C . LEU A 1 242 ? -26.535 7.293 39.175 1.00 96.75 242 LEU A C 1
ATOM 1932 O O . LEU A 1 242 ? -27.301 6.696 39.926 1.00 96.75 242 LEU A O 1
ATOM 1936 N N . GLU A 1 243 ? -25.410 7.875 39.596 1.00 97.19 243 GLU A N 1
ATOM 1937 C CA . GLU A 1 243 ? -25.039 7.983 41.011 1.00 97.19 243 GLU A CA 1
ATOM 1938 C C . GLU A 1 243 ? -26.069 8.824 41.783 1.00 97.19 243 GLU A C 1
ATOM 1940 O O . GLU A 1 243 ? -26.579 8.362 42.798 1.00 97.19 243 GLU A O 1
ATOM 1945 N N . GLU A 1 244 ? -26.503 9.970 41.244 1.00 97.50 244 GLU A N 1
ATOM 1946 C CA . GLU A 1 244 ? -27.566 10.791 41.855 1.00 97.50 244 GLU A CA 1
ATOM 1947 C C . GLU A 1 244 ? -28.905 10.037 41.997 1.00 97.50 244 GLU A C 1
ATOM 1949 O O . GLU A 1 244 ? -29.609 10.156 43.009 1.00 97.50 244 GLU A O 1
ATOM 1954 N N . LEU A 1 245 ? -29.279 9.237 40.989 1.00 97.25 245 LEU A N 1
ATOM 1955 C CA . LEU A 1 245 ? -30.476 8.392 41.051 1.00 97.25 245 LEU A CA 1
ATOM 1956 C C . LEU A 1 245 ? -30.328 7.269 42.077 1.00 97.25 245 LEU A C 1
ATOM 1958 O O . LEU A 1 245 ? -31.285 6.983 42.796 1.00 97.25 245 LEU A O 1
ATOM 1962 N N . ARG A 1 246 ? -29.146 6.652 42.162 1.00 97.06 246 ARG A N 1
ATOM 1963 C CA . ARG A 1 246 ? -28.849 5.616 43.150 1.00 97.06 246 ARG A CA 1
ATOM 1964 C C . ARG A 1 246 ? -28.986 6.168 44.569 1.00 97.06 246 ARG A C 1
ATOM 1966 O O . ARG A 1 246 ? -29.724 5.588 45.365 1.00 97.06 246 ARG A O 1
ATOM 1973 N N . ASP A 1 247 ? -28.376 7.314 44.849 1.00 96.88 247 ASP A N 1
ATOM 1974 C CA . ASP A 1 247 ? -28.472 7.976 46.152 1.00 96.88 247 ASP A CA 1
ATOM 1975 C C . ASP A 1 247 ? -29.933 8.330 46.487 1.00 96.88 247 ASP A C 1
ATOM 1977 O O . ASP A 1 247 ? -30.398 8.165 47.617 1.00 96.88 247 ASP A O 1
ATOM 1981 N N . SER A 1 248 ? -30.712 8.752 45.486 1.00 97.19 248 SER A N 1
ATOM 1982 C CA . SER A 1 248 ? -32.149 9.007 45.645 1.00 97.19 248 SER A CA 1
ATOM 1983 C C . SER A 1 248 ? -32.939 7.734 45.972 1.00 97.19 248 SER A C 1
ATOM 1985 O O . SER A 1 248 ? -33.830 7.772 46.822 1.00 97.19 248 SER A O 1
ATOM 1987 N N . THR A 1 249 ? -32.624 6.600 45.337 1.00 96.75 249 THR A N 1
ATOM 1988 C CA . THR A 1 249 ? -33.278 5.316 45.636 1.00 96.75 249 THR A CA 1
ATOM 1989 C C . THR A 1 249 ? -32.936 4.789 47.026 1.00 96.75 249 THR A C 1
ATOM 1991 O O . THR A 1 249 ? -33.849 4.361 47.729 1.00 96.75 249 THR A O 1
ATOM 1994 N N . GLU A 1 250 ? -31.674 4.897 47.460 1.00 96.38 250 GLU A N 1
ATOM 1995 C CA . GLU A 1 250 ? -31.250 4.509 48.813 1.00 96.38 250 GLU A CA 1
ATOM 1996 C C . GLU A 1 250 ? -31.996 5.344 49.879 1.00 96.38 250 GLU A C 1
ATOM 1998 O O . GLU A 1 250 ? -32.498 4.804 50.866 1.00 96.38 250 GLU A O 1
ATOM 2003 N N . ASN A 1 251 ? -32.198 6.646 49.637 1.00 95.06 251 ASN A N 1
ATOM 2004 C CA . ASN A 1 251 ? -32.989 7.514 50.522 1.00 95.06 251 ASN A CA 1
ATOM 2005 C C . ASN A 1 251 ? -34.482 7.131 50.598 1.00 95.06 251 ASN A C 1
ATOM 2007 O O . ASN A 1 251 ? -35.101 7.214 51.667 1.00 95.06 251 ASN A O 1
ATOM 2011 N N . VAL A 1 252 ? -35.087 6.718 49.478 1.00 95.19 252 VAL A N 1
ATOM 2012 C CA . VAL A 1 252 ? -36.485 6.250 49.451 1.00 95.19 252 VAL A CA 1
ATOM 2013 C C . VAL A 1 252 ? -36.624 4.918 50.187 1.00 95.19 252 VAL A C 1
ATOM 2015 O O . VAL A 1 252 ? -37.577 4.743 50.945 1.00 95.19 252 VAL A O 1
ATOM 2018 N N . GLU A 1 253 ? -35.676 3.999 50.014 1.00 93.56 253 GLU A N 1
ATOM 2019 C CA . GLU A 1 253 ? -35.687 2.694 50.679 1.00 93.56 253 GLU A CA 1
ATOM 2020 C C . GLU A 1 253 ? -35.602 2.837 52.207 1.00 93.56 253 GLU A C 1
ATOM 2022 O O . GLU A 1 253 ? -36.451 2.293 52.921 1.00 93.56 253 GLU A O 1
ATOM 2027 N N . LEU A 1 254 ? -34.699 3.694 52.701 1.00 92.31 254 LEU A N 1
ATOM 2028 C CA . LEU A 1 254 ? -34.616 4.063 54.121 1.00 92.31 254 LEU A CA 1
ATOM 2029 C C . LEU A 1 254 ? -35.933 4.662 54.647 1.00 92.31 254 LEU A C 1
ATOM 2031 O O . LEU A 1 254 ? -36.374 4.346 55.754 1.00 92.31 254 LEU A O 1
ATOM 2035 N N . SER A 1 255 ? -36.603 5.489 53.840 1.00 90.25 255 SER A N 1
ATOM 2036 C CA . SER A 1 255 ? -37.891 6.100 54.204 1.00 90.25 255 SER A CA 1
ATOM 2037 C C . SER A 1 255 ? -39.040 5.083 54.280 1.00 90.25 255 SER A C 1
ATOM 2039 O O . SER A 1 255 ? -39.992 5.292 55.031 1.00 90.25 255 SER A O 1
ATOM 2041 N N . VAL A 1 256 ? -38.966 3.976 53.532 1.00 89.06 256 VAL A N 1
ATOM 2042 C CA . VAL A 1 256 ? -39.974 2.899 53.525 1.00 89.06 256 VAL A CA 1
ATOM 2043 C C . VAL A 1 256 ? -39.737 1.868 54.639 1.00 89.06 256 VAL A C 1
ATOM 2045 O O . VAL A 1 256 ? -40.698 1.275 55.136 1.00 89.06 256 VAL A O 1
ATOM 2048 N N . GLU A 1 257 ? -38.496 1.645 55.077 1.00 84.44 257 GLU A N 1
ATOM 2049 C CA . GLU A 1 257 ? -38.199 0.724 56.186 1.00 84.44 257 GLU A CA 1
ATOM 2050 C C . GLU A 1 257 ? -38.681 1.234 57.553 1.00 84.44 257 GLU A C 1
ATOM 2052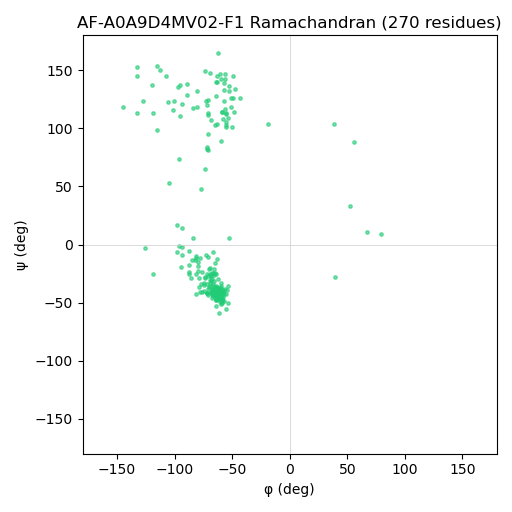 O O . GLU A 1 257 ? -39.183 0.449 58.363 1.00 84.44 257 GLU A O 1
ATOM 2057 N N . ILE A 1 258 ? -38.612 2.546 57.796 1.00 81.38 258 ILE A N 1
ATOM 2058 C CA . ILE A 1 258 ? -39.071 3.173 59.049 1.00 81.38 258 ILE A CA 1
ATOM 2059 C C . ILE A 1 258 ? -40.539 2.807 59.396 1.00 81.38 258 ILE A C 1
ATOM 2061 O O . ILE A 1 258 ? -40.788 2.341 60.517 1.00 81.38 258 ILE A O 1
ATOM 2065 N N . PRO A 1 259 ? -41.526 2.941 58.483 1.00 76.25 259 PRO A N 1
ATOM 2066 C CA . PRO A 1 259 ? -42.913 2.558 58.759 1.00 76.25 259 PRO A CA 1
ATOM 2067 C C . PRO A 1 259 ? -43.141 1.038 58.845 1.00 76.25 259 PRO A C 1
ATOM 2069 O O . PRO A 1 259 ? -44.038 0.595 59.563 1.00 76.25 259 PRO A O 1
ATOM 2072 N N . LYS A 1 260 ? -42.332 0.205 58.170 1.00 74.62 260 LYS A N 1
ATOM 2073 C CA . LYS A 1 260 ? -42.454 -1.266 58.275 1.00 74.62 260 LYS A CA 1
ATOM 2074 C C . LYS A 1 260 ? -42.136 -1.769 59.681 1.00 74.62 260 LYS A C 1
ATOM 2076 O O . LYS A 1 260 ? -42.839 -2.643 60.186 1.00 74.62 260 LYS A O 1
ATOM 2081 N N . ASN A 1 261 ? -41.126 -1.196 60.330 1.00 74.06 261 ASN A N 1
ATOM 2082 C CA . ASN A 1 261 ? -40.754 -1.579 61.693 1.00 74.06 261 ASN A CA 1
ATOM 2083 C C . ASN A 1 261 ? -41.769 -1.103 62.744 1.00 74.06 261 ASN A C 1
ATOM 2085 O O . ASN A 1 261 ? -41.918 -1.744 63.779 1.00 74.06 261 ASN A O 1
ATOM 2089 N N . SER A 1 262 ? -42.522 -0.036 62.468 1.00 71.25 262 SER A N 1
ATOM 2090 C CA . SER A 1 262 ? -43.597 0.443 63.353 1.00 71.25 262 SER A CA 1
ATOM 2091 C C . SER A 1 262 ? -44.928 -0.307 63.170 1.00 71.25 262 SER A C 1
ATOM 2093 O O . SER A 1 262 ? -45.790 -0.228 64.041 1.00 71.25 262 SER A O 1
ATOM 2095 N N . LEU A 1 263 ? -45.083 -1.088 62.094 1.00 67.62 263 LEU A N 1
ATOM 2096 C CA . LEU A 1 263 ? -46.243 -1.958 61.845 1.00 67.62 263 LEU A CA 1
ATOM 2097 C C . LEU A 1 263 ? -46.061 -3.408 62.327 1.00 67.62 263 LEU A C 1
ATOM 2099 O O . LEU A 1 263 ? -47.001 -4.200 62.226 1.00 67.62 263 LEU A O 1
ATOM 2103 N N . GLN A 1 264 ? -44.896 -3.774 62.876 1.00 65.81 264 GLN A N 1
ATOM 2104 C CA . GLN A 1 264 ? -44.732 -5.048 63.582 1.00 65.81 264 GLN A CA 1
ATOM 2105 C C . GLN A 1 264 ? -45.491 -4.992 64.915 1.00 65.81 264 GLN A C 1
ATOM 2107 O O . GLN A 1 264 ? -44.928 -4.737 65.977 1.00 65.81 264 GLN A O 1
ATOM 2112 N N . LEU A 1 265 ? -46.806 -5.216 64.843 1.00 66.19 265 LEU A N 1
ATOM 2113 C CA . LEU A 1 265 ? -47.653 -5.471 66.002 1.00 66.19 265 LEU A CA 1
ATOM 2114 C C . LEU A 1 265 ? -47.037 -6.613 66.823 1.00 66.19 265 LEU A C 1
ATOM 2116 O O . LEU A 1 265 ? -46.682 -7.647 66.240 1.00 66.19 265 LEU A O 1
ATOM 2120 N N . PRO A 1 266 ? -46.912 -6.464 68.155 1.00 66.31 266 PRO A N 1
ATOM 2121 C CA . PRO A 1 266 ? -46.402 -7.525 69.004 1.00 66.31 266 PRO A CA 1
ATOM 2122 C C . PRO A 1 266 ? -47.272 -8.759 68.787 1.00 66.31 266 PRO A C 1
ATOM 2124 O O . PRO A 1 266 ? -48.477 -8.739 69.044 1.00 66.31 266 PRO A O 1
ATOM 2127 N N . ARG A 1 267 ? -46.661 -9.829 68.264 1.00 62.03 267 ARG A N 1
ATOM 2128 C CA . ARG A 1 267 ? -47.281 -11.152 68.229 1.00 62.03 267 ARG A CA 1
ATOM 2129 C C . ARG A 1 267 ? -47.695 -11.463 69.659 1.00 62.03 267 ARG A C 1
ATOM 2131 O O . ARG A 1 267 ? -46.831 -11.678 70.505 1.00 62.03 267 ARG A O 1
ATOM 2138 N N . LEU A 1 268 ? -49.002 -11.448 69.911 1.00 60.66 268 LEU A N 1
ATOM 2139 C CA . LEU A 1 268 ? -49.588 -11.976 71.131 1.00 60.66 268 LEU A CA 1
ATOM 2140 C C . LEU A 1 268 ? -49.106 -13.423 71.239 1.00 60.66 268 LEU A C 1
ATOM 2142 O O . LEU A 1 268 ? -49.535 -14.294 70.484 1.00 60.66 268 LEU A O 1
ATOM 2146 N N . GLN A 1 269 ? -48.118 -13.642 72.105 1.00 59.88 269 GLN A N 1
ATOM 2147 C CA . GLN A 1 269 ? -47.725 -14.973 72.523 1.00 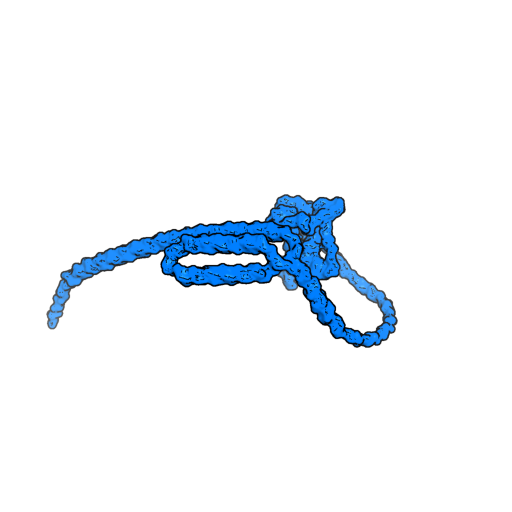59.88 269 GLN A CA 1
ATOM 2148 C C . GLN A 1 269 ? -48.920 -15.530 73.287 1.00 59.88 269 GLN A C 1
ATOM 2150 O O . GLN A 1 269 ? -49.188 -15.122 74.415 1.00 59.88 269 GLN A O 1
ATOM 2155 N N . ASN A 1 270 ? -49.670 -16.409 72.626 1.00 54.59 270 ASN A N 1
ATOM 2156 C CA . ASN A 1 270 ? -50.658 -17.242 73.284 1.00 54.59 270 ASN A CA 1
ATOM 2157 C C . ASN A 1 270 ? -49.923 -18.064 74.347 1.00 54.59 270 ASN A C 1
ATOM 2159 O O . ASN A 1 270 ? -49.041 -18.858 74.023 1.00 54.59 270 ASN A O 1
ATOM 2163 N N . GLN A 1 271 ? -50.255 -17.790 75.606 1.00 49.84 271 GLN A N 1
ATOM 2164 C CA . GLN A 1 271 ? -49.929 -18.638 76.740 1.00 49.84 271 GLN A CA 1
ATOM 2165 C C . GLN A 1 271 ? -50.822 -19.882 76.657 1.00 49.84 271 GLN A C 1
ATOM 2167 O O . GLN A 1 271 ? -52.047 -19.748 76.645 1.00 49.84 271 GLN A O 1
ATOM 2172 N N . GLU A 1 272 ? -50.199 -21.056 76.561 1.00 59.97 272 GLU A N 1
ATOM 2173 C CA . GLU A 1 272 ? -50.783 -22.336 76.987 1.00 59.97 272 GLU A CA 1
ATOM 2174 C C . GLU A 1 272 ? -50.336 -22.638 78.420 1.00 59.97 272 GLU A C 1
ATOM 2176 O O . GLU A 1 272 ? -49.165 -22.322 78.749 1.00 59.97 272 GLU A O 1
#

Mean predicted aligned error: 16.85 Å

Solvent-accessible surface area (backbone atoms only — not comparable to full-atom values): 16583 Å² total; per-residue (Å²): 111,61,68,80,72,71,47,77,55,70,67,57,53,52,52,50,52,38,38,52,53,48,52,33,28,73,67,63,74,41,102,46,75,42,77,84,78,51,48,67,28,93,95,34,93,89,33,57,55,63,69,90,56,94,47,67,72,58,44,67,30,66,65,41,42,26,47,53,56,48,60,68,50,60,68,73,51,79,65,42,94,44,71,66,60,31,54,58,48,55,63,57,60,70,66,57,69,70,74,75,74,68,79,77,78,80,79,79,74,87,75,83,87,80,90,75,81,88,75,84,89,78,82,94,74,75,70,70,62,58,56,59,57,52,58,64,61,67,56,78,45,55,37,71,59,51,70,68,61,50,51,51,52,53,50,51,50,54,54,53,52,51,55,52,59,72,67,54,78,70,92,62,54,67,65,57,51,49,53,51,51,51,50,52,52,51,51,54,56,51,57,75,67,40,64,41,68,72,73,65,73,68,61,52,55,55,48,52,51,51,51,50,53,53,48,52,52,51,53,52,53,54,50,52,52,53,52,52,56,50,52,51,58,52,50,53,54,50,52,54,55,50,49,56,50,48,56,51,49,54,54,51,52,58,62,55,50,58,59,54,66,72,63,63,69,80,77,79,74,79,82,128

Foldseek 3Di:
DCVVVVHDPPVVVVLVVLQLVVLCQVVVVDPDPCVVQWDCDPPDPQATDQDDDPDVVVCPDSRNSSSVSSNPDDSCLSPDPDSVSNVVVVVVVVPPPPPPPPPPPPPPPDDDDDDDDDDDDDDDPPPPVVVVVVVVVVVVFWDQDDPVVLVVVLVVLVVVLVVVLVVPPDDPNPVVNVVSVVVSVVVNVVSRVDIDGNPDCPCVVVVVVVVVVVVVVVVVVVVVVVVVVVVVVVVVVVVVVVVVVVVVVVVVVVVVVVVVVVPPDPDPPDDD

pLDDT: mean 79.65, std 17.34, range [42.56, 98.06]